Protein AF-A0A7J6MET7-F1 (afdb_monomer_lite)

pLDDT: mean 71.8, std 19.86, range [34.03, 98.19]

Sequence (273 aa):
MYLDVFTGYSVIFTFEVPGQPPFTDGPYKLRAADRLFFKLTIMPSPRKNPAKSTDADEEEEDTSPQVDYGEEWEEIERQEEESRKAAGRPKKKSSSNRKPRLNLWDDCENMPGAKPNATPVQREYFESRCLKVWKETAKESAVHEQERSRELEREEAECLEDEITDLFEMFPLLDSALIQDIYLCSDRDWDNTVDTLLKLSGESDGLDARVSKPAPKMDDENEFPLLVGKDDWQVVPRYILDEGRQDASPSPPSSYLSKVKAGTSSKEGTTAL

Organism: Perkinsus olseni (NCBI:txid32597)

Radius of gyration: 38.22 Å; chains: 1; bounding box: 74×76×108 Å

Foldseek 3Di:
DDPPPPDQFDQDQDDDDPDDDDDDDDDDDDDPDDDDDRDRDGDHRPDPDPPDDDDDDDDDPPPPPPPPPPPPVVVVVVVVVVCVVVVPPPPPPPPPPPDPDPPVVVPLVSQLLSDPPRDPVSVVVSVVVVVVVVVVVVVVVVVVVVVVVVVVVVVVVVVLVVLLVVVCVVPVVDDSVVLSVLCVVVVNDSVSSVVVSVVVVVVCVVPPPPDPPPDPPPVDPVPPDFPCDPVRDTDDDPVVVVVPPDDDDDDDDPDPDDDPDDDDDDDDDDDDD

Structure (mmCIF, N/CA/C/O backbone):
data_AF-A0A7J6MET7-F1
#
_entry.id   AF-A0A7J6MET7-F1
#
loop_
_atom_site.group_PDB
_atom_site.id
_atom_site.type_symbol
_atom_site.label_atom_id
_atom_site.label_alt_id
_atom_site.label_comp_id
_atom_site.label_asym_id
_atom_site.label_entity_id
_atom_site.label_seq_id
_atom_site.pdbx_PDB_ins_code
_atom_site.Cartn_x
_atom_site.Cartn_y
_atom_site.Cartn_z
_atom_site.occupancy
_atom_site.B_iso_or_equiv
_atom_site.auth_seq_id
_atom_site.auth_comp_id
_atom_site.auth_asym_id
_atom_site.auth_atom_id
_atom_site.pdbx_PDB_model_num
ATOM 1 N N . MET A 1 1 ? -11.118 -18.733 -17.037 1.00 35.78 1 MET A N 1
ATOM 2 C CA . MET A 1 1 ? -10.904 -17.518 -17.853 1.00 35.78 1 MET A CA 1
ATOM 3 C C . MET A 1 1 ? -11.770 -16.420 -17.260 1.00 35.78 1 MET A C 1
ATOM 5 O O . MET A 1 1 ? -12.965 -16.430 -17.505 1.00 35.78 1 MET A O 1
ATOM 9 N N . TYR A 1 2 ? -11.209 -15.541 -16.429 1.00 34.03 2 TYR A N 1
ATOM 10 C CA . TYR A 1 2 ? -11.926 -14.351 -15.966 1.00 34.03 2 TYR A CA 1
ATOM 11 C C . TYR A 1 2 ? -11.598 -13.207 -16.923 1.00 34.03 2 TYR A C 1
ATOM 13 O O . TYR A 1 2 ? -10.450 -12.780 -17.030 1.00 34.03 2 TYR A O 1
ATOM 21 N N . LEU A 1 3 ? -12.602 -12.787 -17.691 1.00 36.47 3 LEU A N 1
ATOM 22 C CA . LEU A 1 3 ? -12.570 -11.547 -18.451 1.00 36.47 3 LEU A CA 1
ATOM 23 C C . LEU A 1 3 ? -12.877 -10.414 -17.472 1.00 36.47 3 LEU A C 1
ATOM 25 O O . LEU A 1 3 ? -14.044 -10.140 -17.208 1.00 36.47 3 LEU A O 1
ATOM 29 N N . ASP A 1 4 ? -11.846 -9.748 -16.957 1.00 35.50 4 ASP A N 1
ATOM 30 C CA . ASP A 1 4 ? -12.036 -8.426 -16.362 1.00 35.50 4 ASP A CA 1
ATOM 31 C C . ASP A 1 4 ? -12.278 -7.418 -17.488 1.00 35.50 4 ASP A C 1
ATOM 33 O O . ASP A 1 4 ? -11.372 -6.883 -18.133 1.00 35.50 4 ASP A O 1
ATOM 37 N N . VAL A 1 5 ? -13.562 -7.203 -17.767 1.00 43.44 5 VAL A N 1
ATOM 38 C CA . VAL A 1 5 ? -14.067 -6.156 -18.649 1.00 43.44 5 VAL A CA 1
ATOM 39 C C . VAL A 1 5 ? -14.111 -4.850 -17.857 1.00 43.44 5 VAL A C 1
ATOM 41 O O . VAL A 1 5 ? -15.156 -4.442 -17.365 1.00 43.44 5 VAL A O 1
ATOM 44 N N . PHE A 1 6 ? -12.979 -4.155 -17.769 1.00 44.44 6 PHE A N 1
ATOM 45 C CA . PHE A 1 6 ? -12.941 -2.753 -17.337 1.00 44.44 6 PHE A CA 1
ATOM 46 C C . PHE A 1 6 ? -12.155 -1.895 -18.331 1.00 44.44 6 PHE A C 1
ATOM 48 O O . PHE A 1 6 ? -11.096 -1.360 -18.035 1.00 44.44 6 PHE A O 1
ATOM 55 N N . THR A 1 7 ? -12.686 -1.717 -19.542 1.00 51.34 7 THR A N 1
ATOM 56 C CA . THR A 1 7 ? -12.262 -0.611 -20.422 1.00 51.34 7 THR A CA 1
ATOM 57 C C . THR A 1 7 ? -13.464 -0.005 -21.144 1.00 51.34 7 THR A C 1
ATOM 59 O O . THR A 1 7 ? -13.799 -0.349 -22.273 1.00 51.34 7 THR A O 1
ATOM 62 N N . GLY A 1 8 ? -14.141 0.920 -20.459 1.00 43.78 8 GLY A N 1
ATOM 63 C CA . GLY A 1 8 ? -15.242 1.715 -21.015 1.00 43.78 8 GLY A CA 1
ATOM 64 C C . GLY A 1 8 ? -15.065 3.231 -20.892 1.00 43.78 8 GLY A C 1
ATOM 65 O O . GLY A 1 8 ? -15.934 3.971 -21.352 1.00 43.78 8 GLY A O 1
ATOM 66 N N . TYR A 1 9 ? -13.968 3.711 -20.298 1.00 45.47 9 TYR A N 1
ATOM 67 C CA . TYR A 1 9 ? -13.751 5.135 -20.040 1.00 45.47 9 TYR A CA 1
ATOM 68 C C . TYR A 1 9 ? -12.615 5.684 -20.903 1.00 45.47 9 TYR A C 1
ATOM 70 O O . TYR A 1 9 ? -11.488 5.200 -20.871 1.00 45.47 9 TYR A O 1
ATOM 78 N N . SER A 1 10 ? -12.929 6.715 -21.685 1.00 43.47 10 SER A N 1
ATOM 79 C CA . SER A 1 10 ? -11.938 7.582 -22.315 1.00 43.47 10 SER A CA 1
ATOM 80 C C . SER A 1 10 ? -11.654 8.720 -21.341 1.00 43.47 10 SER A C 1
ATOM 82 O O . SER A 1 10 ? -12.540 9.524 -21.056 1.00 43.47 10 SER A O 1
ATOM 84 N N . VAL A 1 11 ? -10.439 8.771 -20.797 1.00 41.31 11 VAL A N 1
ATOM 85 C CA . VAL A 1 11 ? -9.981 9.913 -19.998 1.00 41.31 11 VAL A CA 1
ATOM 86 C C . VAL A 1 11 ? -9.427 10.948 -20.973 1.00 41.31 11 VAL A C 1
ATOM 88 O O . VAL A 1 11 ? -8.370 10.745 -21.567 1.00 41.31 11 VAL A O 1
ATOM 91 N N . ILE A 1 12 ? -10.164 12.038 -21.183 1.00 46.62 12 ILE A N 1
ATOM 92 C CA . ILE A 1 12 ? -9.709 13.171 -21.995 1.00 46.62 12 ILE A CA 1
ATOM 93 C C . ILE A 1 12 ? -9.259 14.273 -21.038 1.00 46.62 12 ILE A C 1
ATOM 95 O O . ILE A 1 12 ? -10.054 14.789 -20.256 1.00 46.62 12 ILE A O 1
ATOM 99 N N . PHE A 1 13 ? -7.983 14.645 -21.108 1.00 43.88 13 PHE A N 1
ATOM 100 C CA . PHE A 1 13 ? -7.443 15.778 -20.361 1.00 43.88 13 PHE A CA 1
ATOM 101 C C . PHE A 1 13 ? -7.702 17.069 -21.141 1.00 43.88 13 PHE A C 1
ATOM 103 O O . PHE A 1 13 ? -6.998 17.380 -22.101 1.00 43.88 13 PHE A O 1
ATOM 110 N N . THR A 1 14 ? -8.723 17.826 -20.746 1.00 44.47 14 THR A N 1
ATOM 111 C CA . THR A 1 14 ? -8.959 19.180 -21.263 1.00 44.47 14 THR A CA 1
ATOM 112 C C . THR A 1 14 ? -8.291 20.202 -20.352 1.00 44.47 14 THR A C 1
ATOM 114 O O . THR A 1 14 ? -8.653 20.332 -19.184 1.00 44.47 14 THR A O 1
ATOM 117 N N . PHE A 1 15 ? -7.316 20.936 -20.888 1.00 46.19 15 PHE A N 1
ATOM 118 C CA . PHE A 1 15 ? -6.694 22.067 -20.204 1.00 46.19 15 PHE A CA 1
ATOM 119 C C . PHE A 1 15 ? -7.565 23.305 -20.394 1.00 46.19 15 PHE A C 1
ATOM 121 O O . PHE A 1 15 ? -7.514 23.964 -21.431 1.00 46.19 15 PHE A O 1
ATOM 128 N N . GLU A 1 16 ? -8.384 23.610 -19.396 1.00 47.59 16 GLU A N 1
ATOM 129 C CA . GLU A 1 16 ? -9.141 24.854 -19.351 1.00 47.59 16 GLU A CA 1
ATOM 130 C C . GLU A 1 16 ? -8.326 25.881 -18.557 1.00 47.59 16 GLU A C 1
ATOM 132 O O . GLU A 1 16 ? -8.154 25.746 -17.348 1.00 47.59 16 GLU A O 1
ATOM 137 N N . VAL A 1 17 ? -7.755 26.872 -19.249 1.00 55.84 17 VAL A N 1
ATOM 138 C CA . VAL A 1 17 ? -7.049 28.000 -18.624 1.00 55.84 17 VAL A CA 1
ATOM 139 C C . VAL A 1 17 ? -8.084 29.098 -18.365 1.00 55.84 17 VAL A C 1
ATOM 141 O O . VAL A 1 17 ? -8.520 29.752 -19.318 1.00 55.84 17 VAL A O 1
ATOM 144 N N . PRO A 1 18 ? -8.532 29.315 -17.115 1.00 45.44 18 PRO A N 1
ATOM 145 C CA . PRO A 1 18 ? -9.558 30.306 -16.842 1.00 45.44 18 PRO A CA 1
ATOM 146 C C . PRO A 1 18 ? -8.981 31.717 -17.014 1.00 45.44 18 PRO A C 1
ATOM 148 O O . PRO A 1 18 ? -8.112 32.145 -16.259 1.00 45.44 18 PRO A O 1
ATOM 151 N N . GLY A 1 19 ? -9.502 32.456 -17.998 1.00 56.34 19 GLY A N 1
ATOM 152 C CA . GLY A 1 19 ? -9.338 33.910 -18.081 1.00 56.34 19 GLY A CA 1
ATOM 153 C C . GLY A 1 19 ? -8.164 34.427 -18.914 1.00 56.34 19 GLY A C 1
ATOM 154 O O . GLY A 1 19 ? -7.540 35.408 -18.517 1.00 56.34 19 GLY A O 1
ATOM 155 N N . GLN A 1 20 ? -7.870 33.835 -20.075 1.00 50.59 20 GLN A N 1
ATOM 156 C CA . GLN A 1 20 ? -6.882 34.406 -20.997 1.00 50.59 20 GLN A CA 1
ATOM 157 C C . GLN A 1 20 ? -7.540 35.451 -21.935 1.00 50.59 20 GLN A C 1
ATOM 159 O O . GLN A 1 20 ? -8.341 35.070 -22.792 1.00 50.59 20 GLN A O 1
ATOM 164 N N . PRO A 1 21 ? -7.258 36.767 -21.802 1.00 59.72 21 PRO A N 1
ATOM 165 C CA . PRO A 1 21 ? -7.654 37.755 -22.807 1.00 59.72 21 PRO A CA 1
ATOM 166 C C . PRO A 1 21 ? -6.893 37.523 -24.128 1.00 59.72 21 PRO A C 1
ATOM 168 O O . PRO A 1 21 ? -5.821 36.909 -24.117 1.00 59.72 21 PRO A O 1
ATOM 171 N N . PRO A 1 22 ? -7.426 37.998 -25.272 1.00 58.84 22 PRO A N 1
ATOM 172 C CA . PRO A 1 22 ? -6.853 37.734 -26.588 1.00 58.84 22 PRO A CA 1
ATOM 173 C C . PRO A 1 22 ? -5.395 38.198 -26.681 1.00 58.84 22 PRO A C 1
ATOM 175 O O . PRO A 1 22 ? -5.051 39.317 -26.304 1.00 58.84 22 PRO A O 1
ATOM 178 N N . PHE A 1 23 ? -4.567 37.288 -27.195 1.00 51.62 23 PHE A N 1
ATOM 17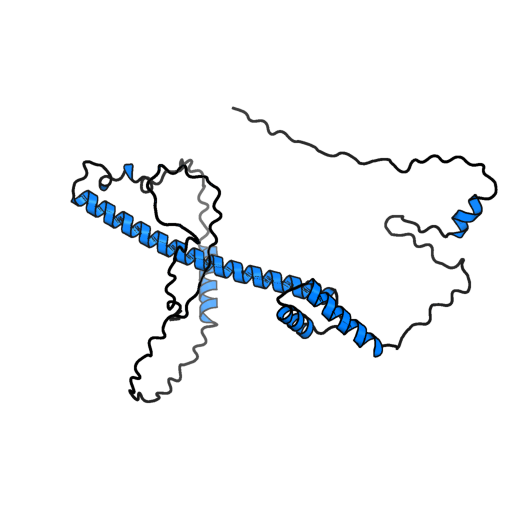9 C CA . PHE A 1 23 ? -3.133 37.402 -27.442 1.00 51.62 23 PHE A CA 1
ATOM 180 C C . PHE A 1 23 ? -2.734 38.774 -28.010 1.00 51.62 23 PHE A C 1
ATOM 182 O O . PHE A 1 23 ? -3.053 39.104 -29.151 1.00 51.62 23 PHE A O 1
ATOM 189 N N . THR A 1 24 ? -1.974 39.549 -27.236 1.00 54.19 24 THR A N 1
ATOM 190 C CA . THR A 1 24 ? -1.134 40.627 -27.769 1.00 54.19 24 THR A CA 1
ATOM 191 C C . THR A 1 24 ? 0.323 40.197 -27.670 1.00 54.19 24 THR A C 1
ATOM 193 O O . THR A 1 24 ? 0.803 39.913 -26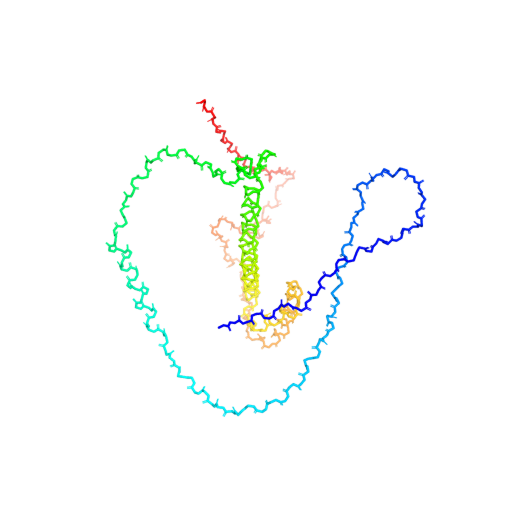.568 1.00 54.19 24 THR A O 1
ATOM 196 N N . ASP A 1 25 ? 0.994 40.147 -28.821 1.00 53.00 25 ASP A N 1
ATOM 197 C CA . ASP A 1 25 ? 2.402 39.788 -28.988 1.00 53.00 25 ASP A CA 1
ATOM 198 C C . ASP A 1 25 ? 3.311 40.623 -28.078 1.00 53.00 25 ASP A C 1
ATOM 200 O O . ASP A 1 25 ? 3.475 41.832 -28.247 1.00 53.00 25 ASP A O 1
ATOM 204 N N . GLY A 1 26 ? 3.935 39.957 -27.111 1.00 56.66 26 GLY A N 1
ATOM 205 C CA . GLY A 1 26 ? 4.969 40.534 -26.264 1.00 56.66 26 GLY A CA 1
ATOM 206 C C . GLY A 1 26 ? 5.817 39.434 -25.622 1.00 56.66 26 GLY A C 1
ATOM 207 O O . GLY A 1 26 ? 5.311 38.343 -25.372 1.00 56.66 26 GLY A O 1
ATOM 208 N N . PRO A 1 27 ? 7.115 39.672 -25.359 1.00 57.19 27 PRO A N 1
ATOM 209 C CA . PRO A 1 27 ? 8.022 38.638 -24.869 1.00 57.19 27 PRO A CA 1
ATOM 210 C C . PRO A 1 27 ? 7.708 38.280 -23.407 1.00 57.19 27 PRO A C 1
ATOM 212 O O . PRO A 1 27 ? 8.040 39.024 -22.480 1.00 57.19 27 PRO A O 1
ATOM 215 N N . TYR A 1 28 ? 7.058 37.135 -23.190 1.00 51.72 28 TYR A N 1
ATOM 216 C CA . TYR A 1 28 ? 6.650 36.678 -21.862 1.00 51.72 28 TYR A CA 1
ATOM 217 C C . TYR A 1 28 ? 7.848 36.177 -21.042 1.00 51.72 28 TYR A C 1
ATOM 219 O O . TYR A 1 28 ? 8.529 35.217 -21.402 1.00 51.72 28 TYR A O 1
ATOM 227 N N . LYS A 1 29 ? 8.074 36.806 -19.884 1.00 51.19 29 LYS A N 1
ATOM 228 C CA . LYS A 1 29 ? 8.861 36.236 -18.784 1.00 51.19 29 LYS A CA 1
ATOM 229 C C . LYS A 1 29 ? 7.957 35.283 -18.000 1.00 51.19 29 LYS A C 1
ATOM 231 O O . LYS A 1 29 ? 7.063 35.741 -17.293 1.00 51.19 29 LYS A O 1
ATOM 236 N N . LEU A 1 30 ? 8.205 33.980 -18.114 1.00 44.94 30 LEU A N 1
ATOM 237 C CA . LEU A 1 30 ? 7.572 32.939 -17.297 1.00 44.94 30 LEU A CA 1
ATOM 238 C C . LEU A 1 30 ? 7.856 33.201 -15.807 1.00 44.94 30 LEU A C 1
ATOM 240 O O . LEU A 1 30 ? 9.007 33.147 -15.373 1.00 44.94 30 LEU A O 1
ATOM 244 N N . ARG A 1 31 ? 6.816 33.499 -15.019 1.00 50.81 31 ARG A N 1
ATOM 245 C CA . ARG A 1 31 ? 6.880 33.450 -13.551 1.00 50.81 31 ARG A CA 1
ATOM 246 C C . ARG A 1 31 ? 6.342 32.096 -13.090 1.00 50.81 31 ARG A C 1
ATOM 248 O O . ARG A 1 31 ? 5.257 31.692 -13.478 1.00 50.81 31 ARG A O 1
ATOM 255 N N . ALA A 1 32 ? 7.128 31.408 -12.270 1.00 47.62 32 ALA A N 1
ATOM 256 C CA . ALA A 1 32 ? 6.956 30.008 -11.884 1.00 47.62 32 ALA A CA 1
ATOM 257 C C . ALA A 1 32 ? 5.941 29.775 -10.742 1.00 47.62 32 ALA A C 1
ATOM 259 O O . ALA A 1 32 ? 6.231 29.021 -9.819 1.00 47.62 32 ALA A O 1
ATOM 260 N N . ALA A 1 33 ? 4.778 30.431 -10.750 1.00 50.25 33 ALA A N 1
ATOM 261 C CA . ALA A 1 33 ? 3.844 30.329 -9.623 1.00 50.25 33 ALA A CA 1
ATOM 262 C C . ALA A 1 33 ? 2.363 30.286 -10.022 1.00 50.25 33 ALA A C 1
ATOM 264 O O . ALA A 1 33 ? 1.534 30.852 -9.318 1.00 50.25 33 ALA A O 1
ATOM 265 N N . ASP A 1 34 ? 2.024 29.573 -11.095 1.00 47.06 34 ASP A N 1
ATOM 266 C CA . ASP A 1 34 ? 0.629 29.227 -11.373 1.00 47.06 34 ASP A CA 1
ATOM 267 C C . ASP A 1 34 ? 0.376 27.785 -10.925 1.00 47.06 34 ASP A C 1
ATOM 269 O O . ASP A 1 34 ? 0.841 26.815 -11.526 1.00 47.06 34 ASP A O 1
ATOM 273 N N . ARG A 1 35 ? -0.329 27.651 -9.796 1.00 53.28 35 ARG A N 1
ATOM 274 C CA . ARG A 1 35 ? -0.847 26.372 -9.305 1.00 53.28 35 ARG A CA 1
ATOM 275 C C . ARG A 1 35 ? -1.913 25.885 -10.284 1.00 53.28 35 ARG A C 1
ATOM 277 O O . ARG A 1 35 ? -3.024 26.408 -10.308 1.00 53.28 35 ARG A O 1
ATOM 284 N N . LEU A 1 36 ? -1.555 24.888 -11.088 1.00 51.00 36 LEU A N 1
ATOM 285 C CA . LEU A 1 36 ? -2.477 24.182 -11.971 1.00 51.00 36 LEU A CA 1
ATOM 286 C C . LEU A 1 36 ? -3.525 23.449 -11.123 1.00 51.00 36 LEU A C 1
ATOM 288 O O . LEU A 1 36 ? -3.208 22.489 -10.422 1.00 51.00 36 LEU A O 1
ATOM 292 N N . PHE A 1 37 ? -4.773 23.913 -11.172 1.00 47.16 37 PHE A N 1
ATOM 293 C CA . PHE A 1 37 ? -5.914 23.172 -10.645 1.00 47.16 37 PHE A CA 1
ATOM 294 C C . PHE A 1 37 ? -6.321 22.109 -11.668 1.00 47.16 37 PHE A C 1
ATOM 296 O O . PHE A 1 37 ? -6.804 22.433 -12.751 1.00 47.16 37 PHE A O 1
ATOM 303 N N . PHE A 1 38 ? -6.136 20.836 -11.324 1.00 41.56 38 PHE A N 1
ATOM 304 C CA . PHE A 1 38 ? -6.632 19.720 -12.126 1.00 41.56 38 PHE A CA 1
ATOM 305 C C . PHE A 1 38 ? -8.081 19.438 -11.740 1.00 41.56 38 PHE A C 1
ATOM 307 O O . PHE A 1 38 ? -8.358 18.920 -10.660 1.00 41.56 38 PHE A O 1
ATOM 314 N N . LYS A 1 39 ? -9.022 19.786 -12.619 1.00 46.28 39 LYS A N 1
ATOM 315 C CA . LYS A 1 39 ? -10.427 19.409 -12.456 1.00 46.28 39 LYS A CA 1
ATOM 316 C C . LYS A 1 39 ? -10.684 18.118 -13.228 1.00 46.28 39 LYS A C 1
ATOM 318 O O . LYS A 1 39 ? -10.887 18.142 -14.441 1.00 46.28 39 LYS A O 1
ATOM 323 N N . LEU A 1 40 ? -10.649 16.986 -12.526 1.00 41.97 40 LEU A N 1
ATOM 324 C CA . LEU A 1 40 ? -10.996 15.688 -13.099 1.00 41.97 40 LEU A CA 1
ATOM 325 C C . LEU A 1 40 ? -12.512 15.645 -13.333 1.00 41.97 40 LEU A C 1
ATOM 327 O O . LEU A 1 40 ? -13.291 15.560 -12.388 1.00 41.97 40 LEU A O 1
ATOM 331 N N . THR A 1 41 ? -12.934 15.743 -14.592 1.00 44.09 41 THR A N 1
ATOM 332 C CA . THR A 1 41 ? -14.350 15.629 -14.963 1.00 44.09 41 THR A CA 1
ATOM 333 C C . THR A 1 41 ? -14.570 14.262 -15.593 1.00 44.09 41 THR A C 1
ATOM 335 O O . THR A 1 41 ? -14.197 14.031 -16.741 1.00 44.09 41 THR A O 1
ATOM 338 N N . ILE A 1 42 ? -15.149 13.335 -14.832 1.00 46.94 42 ILE A N 1
ATOM 339 C CA . ILE A 1 42 ? -15.497 12.000 -15.322 1.00 46.94 42 ILE A CA 1
ATOM 340 C C . ILE A 1 42 ? -16.827 12.126 -16.066 1.00 46.94 42 ILE A C 1
ATOM 342 O O . ILE A 1 42 ? -17.883 12.239 -15.445 1.00 46.94 42 ILE A O 1
ATOM 346 N N . MET A 1 43 ? -16.792 12.158 -17.400 1.00 49.34 43 MET A N 1
ATOM 347 C CA . MET A 1 43 ? -18.023 12.097 -18.186 1.00 49.34 43 MET A CA 1
ATOM 348 C C . MET A 1 43 ? -18.470 10.638 -18.357 1.00 49.34 43 MET A C 1
ATOM 350 O O . MET A 1 43 ? -17.642 9.778 -18.673 1.00 49.34 43 MET A O 1
ATOM 354 N N . PRO A 1 44 ? -19.769 10.336 -18.192 1.00 46.94 44 PRO A N 1
ATOM 355 C CA . PRO A 1 44 ? -20.299 9.012 -18.477 1.00 46.94 44 PRO A CA 1
ATOM 356 C C . PRO A 1 44 ? -20.156 8.719 -19.973 1.00 46.94 44 PRO A C 1
ATOM 358 O O . PRO A 1 44 ? -20.685 9.434 -20.825 1.00 46.94 44 PRO A O 1
ATOM 361 N N . SER A 1 45 ? -19.411 7.659 -20.283 1.00 52.62 45 SER A N 1
ATOM 362 C CA . SER A 1 45 ? -19.199 7.177 -21.646 1.00 52.62 45 SER A CA 1
ATOM 363 C C . SER A 1 45 ? -20.550 6.863 -22.309 1.00 52.62 45 SER A C 1
ATOM 365 O O . SER A 1 45 ? -21.389 6.205 -21.680 1.00 52.62 45 SER A O 1
ATOM 367 N N . PRO A 1 46 ? -20.810 7.321 -23.550 1.00 52.12 46 PRO A N 1
ATOM 368 C CA . PRO A 1 46 ? -22.053 7.026 -24.247 1.00 52.12 46 PRO A CA 1
ATOM 369 C C . PRO A 1 46 ? -22.172 5.511 -24.421 1.00 52.12 46 PRO A C 1
ATOM 371 O O . PRO A 1 46 ? -21.422 4.892 -25.178 1.00 52.12 46 PRO A O 1
ATOM 374 N N . ARG A 1 47 ? -23.115 4.915 -23.683 1.00 44.50 47 ARG A N 1
ATOM 375 C CA . ARG A 1 47 ? -23.451 3.492 -23.753 1.00 44.50 47 ARG A CA 1
ATOM 376 C C . ARG A 1 47 ? -23.736 3.139 -25.210 1.00 44.50 47 ARG A C 1
ATOM 378 O O . ARG A 1 47 ? -24.765 3.522 -25.763 1.00 44.50 47 ARG A O 1
ATOM 385 N N . LYS A 1 48 ? -22.818 2.408 -25.844 1.00 53.75 48 LYS A N 1
ATOM 386 C CA . LYS A 1 48 ? -23.119 1.695 -27.082 1.00 53.75 48 LYS A CA 1
ATOM 387 C C . LYS A 1 48 ? -24.162 0.651 -26.716 1.00 53.75 48 LYS A C 1
ATOM 389 O O . LYS A 1 48 ? -23.839 -0.322 -26.047 1.00 53.75 48 LYS A O 1
ATOM 394 N N . ASN A 1 49 ? -25.410 0.901 -27.100 1.00 46.84 49 ASN A N 1
ATOM 395 C CA . ASN A 1 49 ? -26.475 -0.087 -27.016 1.00 46.84 49 ASN A CA 1
ATOM 396 C C . ASN A 1 49 ? -26.016 -1.324 -27.800 1.00 46.84 49 ASN A C 1
ATOM 398 O O . ASN A 1 49 ? -25.831 -1.203 -29.017 1.00 46.84 49 ASN A O 1
ATOM 402 N N . PRO A 1 50 ? -25.793 -2.484 -27.157 1.00 52.56 50 PRO A N 1
ATOM 403 C CA . PRO A 1 50 ? -25.574 -3.704 -27.906 1.00 52.56 50 PRO A CA 1
ATOM 404 C C . PRO A 1 50 ? -26.869 -3.987 -28.663 1.00 52.56 50 PRO A C 1
ATOM 406 O O . PRO A 1 50 ? -27.949 -4.099 -28.077 1.00 52.56 50 PRO A O 1
ATOM 409 N N . ALA A 1 51 ? -26.769 -4.001 -29.990 1.00 48.06 51 ALA A N 1
ATOM 410 C CA . ALA A 1 51 ? -27.851 -4.443 -30.841 1.00 48.06 51 ALA A CA 1
ATOM 411 C C . ALA A 1 51 ? -28.252 -5.852 -30.393 1.00 48.06 51 ALA A C 1
ATOM 413 O O . ALA A 1 51 ? -27.428 -6.758 -30.308 1.00 48.06 51 ALA A O 1
ATOM 414 N N . LYS A 1 52 ? -29.531 -5.972 -30.060 1.00 48.94 52 LYS A N 1
ATOM 415 C CA . LYS A 1 52 ? -30.234 -7.182 -29.666 1.00 48.94 52 LYS A CA 1
ATOM 416 C C . LYS A 1 52 ? -30.162 -8.196 -30.816 1.00 48.94 52 LYS A C 1
ATOM 418 O O . LYS A 1 52 ? -30.989 -8.139 -31.720 1.00 48.94 52 LYS A O 1
ATOM 423 N N . SER A 1 53 ? -29.168 -9.081 -30.806 1.00 46.06 53 SER A N 1
ATOM 424 C CA . SER A 1 53 ? -29.198 -10.321 -31.583 1.00 46.06 53 SER A CA 1
ATOM 425 C C . SER A 1 53 ? -30.035 -11.327 -30.802 1.00 46.06 53 SER A C 1
ATOM 427 O O . SER A 1 53 ? -29.627 -11.824 -29.756 1.00 46.06 53 SER A O 1
ATOM 429 N N . THR A 1 54 ? -31.264 -11.529 -31.262 1.00 52.47 54 THR A N 1
ATOM 430 C CA . THR A 1 54 ? -32.117 -12.638 -30.851 1.00 52.47 54 THR A CA 1
ATOM 431 C C . THR A 1 54 ? -31.691 -13.863 -31.643 1.00 52.47 54 THR A C 1
ATOM 433 O O . THR A 1 54 ? -32.175 -14.039 -32.757 1.00 52.47 54 THR A O 1
ATOM 436 N N . ASP A 1 55 ? -30.816 -14.680 -31.078 1.00 43.78 55 ASP A N 1
ATOM 437 C CA . ASP A 1 55 ? -30.699 -16.075 -31.481 1.00 43.78 55 ASP A CA 1
ATOM 438 C C . ASP A 1 55 ? -30.994 -16.914 -30.240 1.00 43.78 55 ASP A C 1
ATOM 440 O O . ASP A 1 55 ? -30.426 -16.719 -29.165 1.00 43.78 55 ASP A O 1
ATOM 444 N N . ALA A 1 56 ? -32.043 -17.716 -30.386 1.00 55.38 56 ALA A N 1
ATOM 445 C CA . ALA A 1 56 ? -32.486 -18.701 -29.430 1.00 55.38 56 ALA A CA 1
ATOM 446 C C . ALA A 1 56 ? -31.510 -19.872 -29.515 1.00 55.38 56 ALA A C 1
ATOM 448 O O . ALA A 1 56 ? -31.581 -20.639 -30.470 1.00 55.38 56 ALA A O 1
ATOM 449 N N . ASP A 1 57 ? -30.611 -19.970 -28.542 1.00 49.50 57 ASP A N 1
ATOM 450 C CA . ASP A 1 57 ? -29.842 -21.183 -28.306 1.00 49.50 57 ASP A CA 1
ATOM 451 C C . ASP A 1 57 ? -30.411 -21.886 -27.078 1.00 49.50 57 ASP A C 1
ATOM 453 O O . ASP A 1 57 ? -30.705 -21.281 -26.043 1.00 49.50 57 ASP A O 1
ATOM 457 N N . GLU A 1 58 ? -30.669 -23.163 -27.303 1.00 55.06 58 GLU A N 1
ATOM 458 C CA . GLU A 1 58 ? -31.342 -24.114 -26.444 1.00 55.06 58 GLU A CA 1
ATOM 459 C C . GLU A 1 58 ? -30.554 -24.316 -25.142 1.00 55.06 58 GLU A C 1
ATOM 461 O O . GLU A 1 58 ? -29.325 -24.385 -25.134 1.00 55.06 58 GLU A O 1
ATOM 466 N N . GLU A 1 59 ? -31.281 -24.384 -24.027 1.00 53.88 59 GLU A N 1
ATOM 467 C CA . GLU A 1 59 ? -30.738 -24.706 -22.711 1.00 53.88 59 GLU A CA 1
ATOM 468 C C . GLU A 1 59 ? -30.252 -26.165 -22.700 1.00 53.88 59 GLU A C 1
ATOM 470 O O . GLU A 1 59 ? -31.030 -27.086 -22.453 1.00 53.88 59 GLU A O 1
ATOM 475 N N . GLU A 1 60 ? -28.964 -26.391 -22.970 1.00 57.72 60 GLU A N 1
ATOM 476 C CA . GLU A 1 60 ? -28.281 -27.597 -22.499 1.00 57.72 60 GLU A CA 1
ATOM 477 C C . GLU A 1 60 ? -27.777 -27.341 -21.074 1.00 57.72 60 GLU A C 1
ATOM 479 O O . GLU A 1 60 ? -26.866 -26.548 -20.827 1.00 57.72 60 GLU A O 1
ATOM 484 N N . GLU A 1 61 ? -28.428 -27.999 -20.113 1.00 52.44 61 GLU A N 1
ATOM 485 C CA . GLU A 1 61 ? -27.992 -28.098 -18.723 1.00 52.44 61 GLU A CA 1
ATOM 486 C C . GLU A 1 61 ? -26.650 -28.848 -18.654 1.00 52.44 61 GLU A C 1
ATOM 488 O O . GLU A 1 61 ? -26.594 -30.057 -18.414 1.00 52.44 61 GLU A O 1
ATOM 493 N N . ASP A 1 62 ? -25.548 -28.122 -18.845 1.00 44.81 62 ASP A N 1
ATOM 494 C CA . ASP A 1 62 ? -24.199 -28.607 -18.562 1.00 44.81 62 ASP A CA 1
ATOM 495 C C . ASP A 1 62 ? -24.033 -28.808 -17.049 1.00 44.81 62 ASP A C 1
ATOM 497 O O . ASP A 1 62 ? -23.547 -27.956 -16.296 1.00 44.81 62 ASP A O 1
ATOM 501 N N . THR A 1 63 ? -24.441 -29.996 -16.603 1.00 56.16 63 THR A N 1
ATOM 502 C CA . THR A 1 63 ? -24.079 -30.592 -15.318 1.00 56.16 63 THR A CA 1
ATOM 503 C C . THR A 1 63 ? -22.570 -30.821 -15.321 1.00 56.16 63 THR A C 1
ATOM 505 O O . THR A 1 63 ? -22.073 -31.911 -15.603 1.00 56.16 63 THR A O 1
ATOM 508 N N . SER A 1 64 ? -21.827 -29.753 -15.045 1.00 55.66 64 SER A N 1
ATOM 509 C CA . SER A 1 64 ? -20.385 -29.809 -14.861 1.00 55.66 64 SER A CA 1
ATOM 510 C C . SER A 1 64 ? -20.090 -30.717 -13.662 1.00 55.66 64 SER A C 1
ATOM 512 O O . SER A 1 64 ? -20.573 -30.437 -12.561 1.00 55.66 64 SER A O 1
ATOM 514 N N . PRO A 1 65 ? -19.328 -31.812 -13.837 1.00 58.41 65 PRO A N 1
ATOM 515 C CA . PRO A 1 65 ? -18.923 -32.644 -12.720 1.00 58.41 65 PRO A CA 1
ATOM 516 C C . PRO A 1 65 ? -18.126 -31.778 -11.747 1.00 58.41 65 PRO A C 1
ATOM 518 O O . PRO A 1 65 ? -17.124 -31.170 -12.121 1.00 58.41 65 PRO A O 1
ATOM 521 N N . GLN A 1 66 ? -18.582 -31.711 -10.500 1.00 45.06 66 GLN A N 1
ATOM 522 C CA . GLN A 1 66 ? -17.838 -31.125 -9.396 1.00 45.06 66 GLN A CA 1
ATOM 523 C C . GLN A 1 66 ? -16.627 -32.026 -9.134 1.00 45.06 66 GLN A C 1
ATOM 525 O O . GLN A 1 66 ? -16.696 -32.988 -8.373 1.00 45.06 66 GLN A O 1
ATOM 530 N N . VAL A 1 67 ? -15.544 -31.777 -9.867 1.00 52.03 67 VAL A N 1
ATOM 531 C CA . VAL A 1 67 ? -14.270 -32.457 -9.665 1.00 52.03 67 VAL A CA 1
ATOM 532 C C . VAL A 1 67 ? -13.670 -31.869 -8.393 1.00 52.03 67 VAL A C 1
ATOM 534 O O . VAL A 1 67 ? -13.335 -30.686 -8.336 1.00 52.03 67 VAL A O 1
ATOM 537 N N . ASP A 1 68 ? -13.621 -32.687 -7.349 1.00 58.25 68 ASP A N 1
ATOM 538 C CA . ASP A 1 68 ? -12.983 -32.369 -6.079 1.00 58.25 68 ASP A CA 1
ATOM 539 C C . ASP A 1 68 ? -11.463 -32.317 -6.285 1.00 58.25 68 ASP A C 1
ATOM 541 O O . ASP A 1 68 ? -10.760 -33.321 -6.211 1.00 58.25 68 ASP A O 1
ATOM 545 N N . TYR A 1 69 ? -10.968 -31.135 -6.648 1.00 52.94 69 TYR A N 1
ATOM 546 C CA . TYR A 1 69 ? -9.546 -30.876 -6.868 1.00 52.94 69 TYR A CA 1
ATOM 547 C C . TYR A 1 69 ? -8.753 -30.735 -5.555 1.00 52.94 69 TYR A C 1
ATOM 549 O O . TYR A 1 69 ? -7.570 -30.418 -5.616 1.00 52.94 69 TYR A O 1
ATOM 557 N N . GLY A 1 70 ? -9.353 -30.932 -4.375 1.00 52.38 70 GLY A N 1
ATOM 558 C CA . GLY A 1 70 ? -8.681 -30.674 -3.097 1.00 52.38 70 GLY A CA 1
ATOM 559 C C . GLY A 1 70 ? -7.487 -31.593 -2.816 1.00 52.38 70 GLY A C 1
ATOM 560 O O . GLY A 1 70 ? -6.450 -31.126 -2.354 1.00 52.38 70 GLY A O 1
ATOM 561 N N . GLU A 1 71 ? -7.592 -32.886 -3.134 1.00 58.59 71 GLU A N 1
ATOM 562 C CA . GLU A 1 71 ? -6.610 -33.880 -2.666 1.00 58.59 71 GLU A CA 1
ATOM 563 C C . GLU A 1 71 ? -5.373 -34.031 -3.573 1.00 58.59 71 GLU A C 1
ATOM 565 O O . GLU A 1 71 ? -4.297 -34.395 -3.099 1.00 58.59 71 GLU A O 1
ATOM 570 N N . GLU A 1 72 ? -5.473 -33.726 -4.872 1.00 62.34 72 GLU A N 1
ATOM 571 C CA . GLU A 1 72 ? -4.355 -33.938 -5.810 1.00 62.34 72 GLU A CA 1
ATOM 572 C C . GLU A 1 72 ? -3.259 -32.867 -5.667 1.00 62.34 72 GLU A C 1
ATOM 574 O O . GLU A 1 72 ? -2.068 -33.160 -5.804 1.00 62.34 72 GLU A O 1
ATOM 579 N N . TRP A 1 73 ? -3.634 -31.631 -5.326 1.00 65.00 73 TRP A N 1
ATOM 580 C CA . TRP A 1 73 ? -2.673 -30.536 -5.166 1.00 65.00 73 TRP A CA 1
ATOM 581 C C . TRP A 1 73 ? -1.788 -30.694 -3.925 1.00 65.00 73 TRP A C 1
ATOM 583 O O . TRP A 1 73 ? -0.590 -30.412 -3.999 1.00 65.00 73 TRP A O 1
ATOM 593 N N . GLU A 1 74 ? -2.328 -31.221 -2.822 1.00 73.88 74 GLU A N 1
ATOM 594 C CA . GLU A 1 74 ? -1.547 -31.483 -1.605 1.00 73.88 74 GLU A CA 1
ATOM 595 C C . GLU A 1 74 ?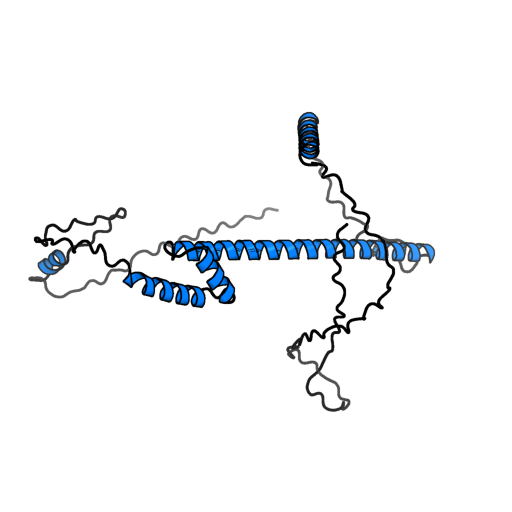 -0.490 -32.583 -1.813 1.00 73.88 74 GLU A C 1
ATOM 597 O O . GLU A 1 74 ? 0.592 -32.535 -1.223 1.00 73.88 74 GLU A O 1
ATOM 602 N N . GLU A 1 75 ? -0.765 -33.573 -2.670 1.00 78.38 75 GLU A N 1
ATOM 603 C CA . GLU A 1 75 ? 0.186 -34.642 -3.006 1.00 78.38 75 GLU A CA 1
ATOM 604 C C . GLU A 1 75 ? 1.346 -34.115 -3.869 1.00 78.38 75 GLU A C 1
ATOM 606 O O . GLU A 1 75 ? 2.506 -34.482 -3.656 1.00 78.38 75 GLU A O 1
ATOM 611 N N . ILE A 1 76 ? 1.053 -33.207 -4.807 1.00 72.31 76 ILE A N 1
ATOM 612 C CA . ILE A 1 76 ? 2.056 -32.571 -5.672 1.00 72.31 76 ILE A CA 1
ATOM 613 C C . ILE A 1 76 ? 2.986 -31.670 -4.850 1.00 72.31 76 ILE A C 1
ATOM 615 O O . ILE A 1 76 ? 4.209 -31.766 -4.988 1.00 72.31 76 ILE A O 1
ATOM 619 N N . GLU A 1 77 ? 2.438 -30.842 -3.958 1.00 78.50 77 GLU A N 1
ATOM 620 C CA . GLU A 1 77 ? 3.237 -29.942 -3.117 1.00 78.50 77 GLU A CA 1
ATOM 621 C C . GLU A 1 77 ? 4.136 -30.727 -2.146 1.00 78.50 77 GLU A C 1
ATOM 623 O O . GLU A 1 77 ? 5.317 -30.404 -1.972 1.00 78.50 77 GLU A O 1
ATOM 628 N N . ARG A 1 78 ? 3.630 -31.842 -1.601 1.00 82.31 78 ARG A N 1
ATOM 629 C CA . ARG A 1 78 ? 4.405 -32.761 -0.754 1.00 82.31 78 ARG A CA 1
ATOM 630 C C . ARG A 1 78 ? 5.554 -33.421 -1.519 1.00 82.31 78 ARG A C 1
ATOM 632 O O . ARG A 1 78 ? 6.678 -33.458 -1.012 1.00 82.31 78 ARG A O 1
ATOM 639 N N . GLN A 1 79 ? 5.316 -33.893 -2.746 1.00 80.81 79 GLN A N 1
ATOM 640 C CA . GLN A 1 79 ? 6.374 -34.464 -3.590 1.00 80.81 79 GLN A CA 1
ATOM 641 C C . GLN A 1 79 ? 7.427 -33.422 -3.995 1.00 80.81 79 GLN A C 1
ATOM 643 O O . GLN A 1 79 ? 8.626 -33.729 -4.055 1.00 80.81 79 GLN A O 1
ATOM 648 N N . GLU A 1 80 ? 7.024 -32.176 -4.250 1.00 79.62 80 GLU A N 1
ATOM 649 C CA . GLU A 1 80 ? 7.960 -31.098 -4.565 1.00 79.62 80 GLU A CA 1
ATOM 650 C C . GLU A 1 80 ? 8.806 -30.700 -3.340 1.00 79.62 80 GLU A C 1
ATOM 652 O O . GLU A 1 80 ? 10.020 -30.483 -3.442 1.00 79.62 80 GLU A O 1
ATOM 657 N N . GLU A 1 81 ? 8.215 -30.684 -2.143 1.00 79.44 81 GLU A N 1
ATOM 658 C CA . GLU A 1 81 ? 8.955 -30.406 -0.913 1.00 79.44 81 GLU A CA 1
ATOM 659 C C . GLU A 1 81 ? 9.941 -31.534 -0.557 1.00 79.44 81 GLU A C 1
ATOM 661 O O . GLU A 1 81 ? 11.096 -31.269 -0.192 1.00 79.44 81 GLU A O 1
ATOM 666 N N . GLU A 1 82 ? 9.540 -32.798 -0.720 1.00 83.00 82 GLU A N 1
ATOM 667 C CA . GLU A 1 82 ? 10.424 -33.949 -0.523 1.00 83.00 82 GLU A CA 1
ATOM 668 C C . GLU A 1 82 ? 11.571 -33.969 -1.533 1.00 83.00 82 GLU A C 1
ATOM 670 O O . GLU A 1 82 ? 12.723 -34.198 -1.153 1.00 83.00 82 GLU A O 1
ATOM 675 N N . SER A 1 83 ? 11.314 -33.641 -2.801 1.00 77.31 83 SER A N 1
ATOM 676 C CA . SER A 1 83 ? 12.373 -33.545 -3.809 1.00 77.31 83 SER A CA 1
ATOM 677 C C . SER A 1 83 ? 13.315 -32.359 -3.561 1.00 77.31 83 SER A C 1
ATOM 679 O O . SER A 1 83 ? 14.525 -32.499 -3.764 1.00 77.31 83 SER A O 1
ATOM 681 N N . ARG A 1 84 ? 12.842 -31.233 -3.001 1.00 70.81 84 ARG A N 1
ATOM 682 C CA . ARG A 1 84 ? 13.714 -30.134 -2.528 1.00 70.81 84 ARG A CA 1
ATOM 683 C C . ARG A 1 84 ? 14.591 -30.542 -1.341 1.00 70.81 84 ARG A C 1
ATOM 685 O O . ARG A 1 84 ? 15.750 -30.117 -1.280 1.00 70.81 84 ARG A O 1
ATOM 692 N N . LYS A 1 85 ? 14.074 -31.362 -0.419 1.00 75.62 85 LYS A N 1
ATOM 693 C CA . LYS A 1 85 ? 14.831 -31.898 0.730 1.00 75.62 85 LYS A CA 1
ATOM 694 C C . LYS A 1 85 ? 15.843 -32.965 0.289 1.00 75.62 85 LYS A C 1
ATOM 696 O O . LYS A 1 85 ? 16.997 -32.922 0.719 1.00 75.62 85 LYS A O 1
ATOM 701 N N . ALA A 1 86 ? 15.457 -33.862 -0.620 1.00 75.44 86 ALA A N 1
ATOM 702 C CA . ALA A 1 86 ? 16.294 -34.950 -1.130 1.00 75.44 86 ALA A CA 1
ATOM 703 C C . ALA A 1 86 ? 17.386 -34.472 -2.100 1.00 75.44 86 ALA A C 1
ATOM 705 O O . ALA A 1 86 ? 18.496 -35.004 -2.091 1.00 75.44 86 ALA A O 1
ATOM 706 N N . ALA A 1 87 ? 17.127 -33.420 -2.885 1.00 66.62 87 ALA A N 1
ATOM 707 C CA . ALA A 1 87 ? 18.102 -32.856 -3.820 1.00 66.62 87 ALA A CA 1
ATOM 708 C C . ALA A 1 87 ? 19.259 -32.102 -3.143 1.00 66.62 87 ALA A C 1
ATOM 710 O O . ALA A 1 87 ? 20.065 -31.494 -3.852 1.00 66.62 87 ALA A O 1
ATOM 711 N N . GLY A 1 88 ? 19.347 -32.130 -1.801 1.00 55.34 88 GLY A N 1
ATOM 712 C CA . GLY A 1 88 ? 20.542 -31.796 -1.029 1.00 55.34 88 GLY A CA 1
ATOM 713 C C . GLY A 1 88 ? 21.285 -30.607 -1.611 1.00 55.34 88 GLY A C 1
ATOM 714 O O . GLY A 1 88 ? 22.361 -30.791 -2.177 1.00 55.34 88 GLY A O 1
ATOM 715 N N . ARG A 1 89 ? 20.663 -29.418 -1.542 1.00 60.03 89 ARG A N 1
ATOM 716 C CA . ARG A 1 89 ? 21.112 -28.173 -2.185 1.00 60.03 89 ARG A CA 1
ATOM 717 C C . ARG A 1 89 ? 22.645 -28.118 -2.150 1.00 60.03 89 ARG A C 1
ATOM 719 O O . ARG A 1 89 ? 23.201 -27.916 -1.063 1.00 60.03 89 ARG A O 1
ATOM 726 N N . PRO A 1 90 ? 23.352 -28.349 -3.277 1.00 61.84 90 PRO A N 1
ATOM 727 C CA . PRO A 1 90 ? 24.800 -28.395 -3.246 1.00 61.84 90 PRO A CA 1
ATOM 728 C C . PRO A 1 90 ? 25.241 -27.041 -2.718 1.00 61.84 90 PRO A C 1
ATOM 730 O O . PRO A 1 90 ? 24.888 -26.010 -3.298 1.00 61.84 90 PRO A O 1
ATOM 733 N N . LYS A 1 91 ? 25.937 -27.038 -1.573 1.00 60.53 91 LYS A N 1
ATOM 734 C CA . LYS A 1 91 ? 26.504 -25.831 -0.972 1.00 60.53 91 LYS A CA 1
ATOM 735 C C . LYS A 1 91 ? 27.506 -25.261 -1.974 1.00 60.53 91 LYS A C 1
ATOM 737 O O . LYS A 1 91 ? 28.697 -25.566 -1.923 1.00 60.53 91 LYS A O 1
ATOM 742 N N . LYS A 1 92 ? 27.011 -24.475 -2.937 1.00 60.97 92 LYS A N 1
ATOM 743 C CA . LYS A 1 92 ? 27.811 -23.675 -3.856 1.00 60.97 92 LYS A CA 1
ATOM 744 C C . LYS A 1 92 ? 28.618 -22.759 -2.957 1.00 60.97 92 LYS A C 1
ATOM 746 O O . LYS A 1 92 ? 28.075 -21.820 -2.387 1.00 60.97 92 LYS A O 1
ATOM 751 N N . LYS A 1 93 ? 29.901 -23.081 -2.791 1.00 61.38 93 LYS A N 1
ATOM 752 C CA . LYS A 1 93 ? 30.892 -22.207 -2.170 1.00 61.38 93 LYS A CA 1
ATOM 753 C C . LYS A 1 93 ? 30.867 -20.897 -2.961 1.00 61.38 93 LYS A C 1
ATOM 755 O O . LYS A 1 93 ? 31.426 -20.809 -4.052 1.00 61.38 93 LYS A O 1
ATOM 760 N N . SER A 1 94 ? 30.125 -19.917 -2.461 1.00 62.47 94 SER A N 1
ATOM 761 C CA . SER A 1 94 ? 29.949 -18.595 -3.052 1.00 62.47 94 SER A CA 1
ATOM 762 C C . SER A 1 94 ? 31.196 -17.757 -2.780 1.00 62.47 94 SER A C 1
ATOM 764 O O . SER A 1 94 ? 31.171 -16.815 -2.000 1.00 62.47 94 SER A O 1
ATOM 766 N N . SER A 1 95 ? 32.317 -18.128 -3.393 1.00 63.53 95 SER A N 1
ATOM 767 C CA . SER A 1 95 ? 33.556 -17.342 -3.352 1.00 63.53 95 SER A CA 1
ATOM 768 C C . SER A 1 95 ? 34.067 -17.074 -4.763 1.00 63.53 95 SER A C 1
ATOM 770 O O . SER A 1 95 ? 35.240 -17.247 -5.085 1.00 63.53 95 SER A O 1
ATOM 772 N N . SER A 1 96 ? 33.157 -16.686 -5.647 1.00 58.53 96 SER A N 1
ATOM 773 C CA . SER A 1 96 ? 33.522 -16.130 -6.936 1.00 58.53 96 SER A CA 1
ATOM 774 C C . SER A 1 96 ? 33.503 -14.613 -6.778 1.00 58.53 96 SER A C 1
ATOM 776 O O . SER A 1 96 ? 32.431 -14.020 -6.868 1.00 58.53 96 SER A O 1
ATOM 778 N N . ASN A 1 97 ? 34.683 -14.010 -6.584 1.00 67.31 97 ASN A N 1
ATOM 779 C CA . ASN A 1 97 ? 34.985 -12.576 -6.745 1.00 67.31 97 ASN A CA 1
ATOM 780 C C . ASN A 1 97 ? 34.700 -12.103 -8.191 1.00 67.31 97 ASN A C 1
ATOM 782 O O . ASN A 1 97 ? 35.552 -11.543 -8.881 1.00 67.31 97 ASN A O 1
ATOM 786 N N . ARG A 1 98 ? 33.503 -12.378 -8.712 1.00 72.56 98 ARG A N 1
ATOM 787 C CA . ARG A 1 98 ? 33.038 -11.829 -9.977 1.00 72.56 98 ARG A CA 1
ATOM 788 C C . ARG A 1 98 ? 32.607 -10.414 -9.669 1.00 72.56 98 ARG A C 1
ATOM 790 O O . ARG A 1 98 ? 31.581 -10.196 -9.035 1.00 72.56 98 ARG A O 1
ATOM 797 N N . LYS A 1 99 ? 33.430 -9.472 -10.123 1.00 80.00 99 LYS A N 1
ATOM 798 C CA . LYS A 1 99 ? 33.048 -8.068 -10.230 1.00 80.00 99 LYS A CA 1
ATOM 799 C C . LYS A 1 99 ? 31.654 -8.005 -10.876 1.00 80.00 99 LYS A C 1
ATOM 801 O O . LYS A 1 99 ? 31.424 -8.777 -11.819 1.00 80.00 99 LYS A O 1
ATOM 806 N N . PRO A 1 100 ? 30.742 -7.150 -10.382 1.00 83.50 100 PRO A N 1
ATOM 807 C CA . PRO A 1 100 ? 29.440 -6.965 -11.008 1.00 83.50 100 PRO A CA 1
ATOM 808 C C . PRO A 1 100 ? 29.664 -6.694 -12.498 1.00 83.50 100 PRO A C 1
ATOM 810 O O . PRO A 1 100 ? 30.417 -5.794 -12.871 1.00 83.50 100 PRO A O 1
ATOM 813 N N . ARG A 1 101 ? 29.113 -7.557 -13.356 1.00 84.06 101 ARG A N 1
ATOM 814 C CA . ARG A 1 101 ? 29.199 -7.368 -14.804 1.00 84.06 101 ARG A CA 1
ATOM 815 C C . ARG A 1 101 ? 28.063 -6.437 -15.177 1.00 84.06 101 ARG A C 1
ATOM 817 O O . ARG A 1 101 ? 26.908 -6.802 -14.988 1.00 84.06 101 ARG A O 1
ATOM 824 N N . LEU A 1 102 ? 28.410 -5.256 -15.679 1.00 82.81 102 LEU A N 1
ATOM 825 C CA . LEU A 1 102 ? 27.426 -4.339 -16.230 1.00 82.81 102 LEU A CA 1
ATOM 826 C C . LEU A 1 102 ? 26.707 -5.040 -17.386 1.00 82.81 102 LEU A C 1
ATOM 828 O O . LEU A 1 102 ? 27.345 -5.685 -18.229 1.00 82.81 102 LEU A O 1
ATOM 832 N N . ASN A 1 103 ? 25.387 -4.932 -17.410 1.00 81.44 103 ASN A N 1
ATOM 833 C CA . ASN A 1 103 ? 24.597 -5.410 -18.521 1.00 81.44 103 ASN A CA 1
ATOM 834 C C . ASN A 1 103 ? 24.821 -4.457 -19.704 1.00 81.44 103 ASN A C 1
ATOM 836 O O . ASN A 1 103 ? 24.240 -3.383 -19.772 1.00 81.44 103 ASN A O 1
ATOM 840 N N . LEU A 1 104 ? 25.705 -4.833 -20.634 1.00 82.75 104 LEU A N 1
ATOM 841 C CA . LEU A 1 104 ? 26.042 -4.012 -21.811 1.00 82.75 104 LEU A CA 1
ATOM 842 C C . LEU A 1 104 ? 24.839 -3.746 -22.730 1.00 82.75 104 LEU A C 1
ATOM 844 O O . LEU A 1 104 ? 24.946 -2.956 -23.661 1.00 82.75 104 LEU A O 1
ATOM 848 N N . TRP A 1 105 ? 23.723 -4.432 -22.490 1.00 79.12 105 TRP A N 1
ATOM 849 C CA . TRP A 1 105 ? 22.474 -4.265 -23.218 1.00 79.12 105 TRP A CA 1
ATOM 850 C C . TRP A 1 105 ? 21.643 -3.071 -22.743 1.00 79.12 105 TRP A C 1
ATOM 852 O O . TRP A 1 105 ? 20.808 -2.610 -23.514 1.00 79.12 105 TRP A O 1
ATOM 862 N N . ASP A 1 106 ? 21.888 -2.562 -21.533 1.00 81.00 106 ASP A N 1
ATOM 863 C CA . ASP A 1 106 ? 21.198 -1.374 -21.010 1.00 81.00 106 ASP A CA 1
ATOM 864 C C . ASP A 1 106 ? 21.834 -0.075 -21.537 1.00 81.00 106 ASP A C 1
ATOM 866 O O . ASP A 1 106 ? 21.243 0.999 -21.461 1.00 81.00 106 ASP A O 1
ATOM 870 N N . ASP A 1 107 ? 23.029 -0.180 -22.126 1.00 86.25 107 ASP A N 1
ATOM 871 C CA . ASP A 1 107 ? 23.727 0.924 -22.770 1.00 86.25 107 ASP A CA 1
ATOM 872 C C . ASP A 1 107 ? 23.466 0.913 -24.283 1.00 86.25 107 ASP A C 1
ATOM 874 O O . ASP A 1 107 ? 24.082 0.167 -25.057 1.00 86.25 107 ASP A O 1
ATOM 878 N N . CYS A 1 108 ? 22.528 1.761 -24.707 1.00 82.62 108 CYS A N 1
ATOM 879 C CA . CYS A 1 108 ? 22.144 1.890 -26.108 1.00 82.62 108 CYS A CA 1
ATOM 880 C C . CYS A 1 108 ? 23.325 2.310 -27.001 1.00 82.62 108 CYS A C 1
ATOM 882 O O . CYS A 1 108 ? 23.353 1.924 -28.167 1.00 82.62 108 CYS A O 1
ATOM 884 N N . GLU A 1 109 ? 24.332 3.025 -26.484 1.00 87.44 109 GLU A N 1
ATOM 885 C CA . GLU A 1 109 ? 25.475 3.513 -27.275 1.00 87.44 109 GLU A CA 1
ATOM 886 C C . GLU A 1 109 ? 26.385 2.373 -27.766 1.00 87.44 109 GLU A C 1
ATOM 888 O O . GLU A 1 109 ? 27.03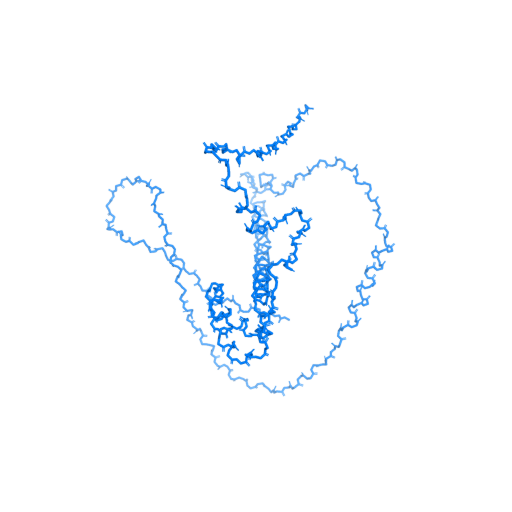9 2.468 -28.816 1.00 87.44 109 GLU A O 1
ATOM 893 N N . ASN A 1 110 ? 26.380 1.245 -27.050 1.00 87.94 110 ASN A N 1
ATOM 894 C CA . ASN A 1 110 ? 27.156 0.059 -27.405 1.00 87.94 110 ASN A CA 1
ATOM 895 C C . ASN A 1 110 ? 26.482 -0.801 -28.478 1.00 87.94 110 ASN A C 1
ATOM 897 O O . ASN A 1 110 ? 27.129 -1.677 -29.066 1.00 87.94 110 ASN A O 1
ATOM 901 N N . MET A 1 111 ? 25.209 -0.549 -28.788 1.00 89.62 111 MET A N 1
ATOM 902 C CA . MET A 1 111 ? 24.498 -1.299 -29.812 1.00 89.62 111 MET A CA 1
ATOM 903 C C . MET A 1 111 ? 24.888 -0.831 -31.224 1.00 89.6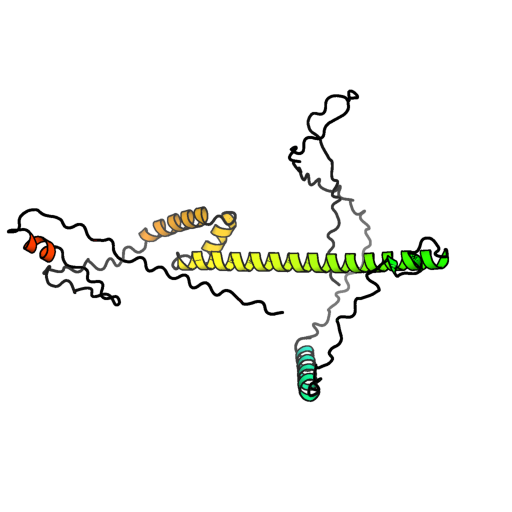2 111 MET A C 1
ATOM 905 O O . MET A 1 111 ? 24.824 0.358 -31.534 1.00 89.62 111 MET A O 1
ATOM 909 N N . PRO A 1 112 ? 25.241 -1.748 -32.146 1.00 90.31 112 PRO A N 1
ATOM 910 C CA . PRO A 1 112 ? 25.683 -1.376 -33.490 1.00 90.31 112 PRO A CA 1
ATOM 911 C C . PRO A 1 112 ? 24.616 -0.620 -34.293 1.00 90.31 112 PRO A C 1
ATOM 913 O O . PRO A 1 112 ? 24.976 0.213 -35.116 1.00 90.31 112 PRO A O 1
ATOM 916 N N . GLY A 1 113 ? 23.327 -0.870 -34.036 1.00 92.62 113 GLY A N 1
ATOM 917 C CA . GLY A 1 113 ? 22.212 -0.175 -34.688 1.00 92.62 113 GLY A CA 1
ATOM 918 C C . GLY A 1 113 ? 21.936 1.244 -34.180 1.00 92.62 113 GLY A C 1
ATOM 919 O O . GLY A 1 113 ? 21.291 2.010 -34.888 1.00 92.62 113 GLY A O 1
ATOM 920 N N . ALA A 1 114 ? 22.452 1.610 -33.002 1.00 92.62 114 ALA A N 1
ATOM 921 C CA . ALA A 1 114 ? 22.273 2.936 -32.406 1.00 92.62 114 ALA A CA 1
ATOM 922 C C . ALA A 1 114 ? 23.321 3.959 -32.880 1.00 92.62 114 ALA A C 1
ATOM 924 O O . ALA A 1 114 ? 23.176 5.161 -32.670 1.00 92.62 114 ALA A O 1
ATOM 925 N N . LYS A 1 115 ? 24.398 3.494 -33.526 1.00 94.56 115 LYS A N 1
ATOM 926 C CA . LYS A 1 115 ? 25.484 4.356 -34.006 1.00 94.56 115 LYS A CA 1
ATOM 927 C C . LYS A 1 115 ? 25.045 5.155 -35.242 1.00 94.56 115 LYS A C 1
ATOM 929 O O . LYS A 1 115 ? 24.320 4.626 -36.085 1.00 94.56 115 LYS A O 1
ATOM 934 N N . PRO A 1 116 ? 25.557 6.384 -35.445 1.00 94.69 116 PRO A N 1
ATOM 935 C CA . PRO A 1 116 ? 25.194 7.211 -36.602 1.00 94.69 116 PRO A CA 1
ATOM 936 C C . PRO A 1 116 ? 25.550 6.556 -37.948 1.00 94.69 116 PRO A C 1
ATOM 938 O O . PRO A 1 116 ? 24.848 6.756 -38.935 1.00 94.69 116 PRO A O 1
ATOM 941 N N . ASN A 1 117 ? 26.590 5.713 -37.968 1.00 96.31 117 ASN A N 1
ATOM 942 C CA . ASN A 1 117 ? 27.054 4.983 -39.153 1.00 96.31 117 ASN A CA 1
ATOM 943 C C . ASN A 1 117 ? 26.428 3.578 -39.293 1.00 96.31 117 ASN A C 1
ATOM 945 O O . ASN A 1 117 ? 26.966 2.741 -40.019 1.00 96.31 117 ASN A O 1
ATOM 949 N N . ALA A 1 118 ? 25.345 3.279 -38.569 1.00 97.00 118 ALA A N 1
ATOM 950 C CA . ALA A 1 118 ? 24.666 1.991 -38.659 1.00 97.00 118 ALA A CA 1
ATOM 951 C C . ALA A 1 118 ? 24.063 1.766 -40.053 1.00 97.00 118 ALA A C 1
ATOM 953 O O . ALA A 1 118 ? 23.473 2.668 -40.653 1.00 97.00 118 ALA A O 1
ATOM 954 N N . THR A 1 119 ? 24.163 0.534 -40.550 1.00 97.50 119 THR A N 1
ATOM 955 C CA . THR A 1 119 ? 23.451 0.130 -41.772 1.00 97.50 119 THR A CA 1
ATOM 956 C C . THR A 1 119 ? 21.931 0.101 -41.528 1.00 97.50 119 THR A C 1
ATOM 958 O O . THR A 1 119 ? 21.512 -0.129 -40.390 1.00 97.50 119 THR A O 1
ATOM 961 N N . PRO A 1 120 ? 21.081 0.272 -42.562 1.00 97.19 120 PRO A N 1
ATOM 962 C CA . PRO A 1 120 ? 19.623 0.244 -42.393 1.00 97.19 120 PRO A CA 1
ATOM 963 C C . PRO A 1 120 ? 19.106 -1.017 -41.682 1.00 97.19 120 PRO A C 1
ATOM 965 O O . PRO A 1 120 ? 18.286 -0.917 -40.778 1.00 97.19 120 PRO A O 1
ATOM 968 N N . VAL A 1 121 ? 19.669 -2.186 -42.006 1.00 96.44 121 VAL A N 1
ATOM 969 C CA . VAL A 1 121 ? 19.310 -3.474 -41.383 1.00 96.44 121 VAL A CA 1
ATOM 970 C C . VAL A 1 121 ? 19.649 -3.500 -39.886 1.00 96.44 121 VAL A C 1
ATOM 972 O O . VAL A 1 121 ? 18.876 -3.997 -39.072 1.00 96.44 121 VAL A O 1
ATOM 975 N N . GLN A 1 122 ? 20.800 -2.944 -39.491 1.00 94.69 122 GLN A N 1
ATOM 976 C CA . GLN A 1 122 ? 21.184 -2.859 -38.076 1.00 94.69 122 GLN A CA 1
ATOM 977 C C . GLN A 1 122 ? 20.269 -1.912 -37.295 1.00 94.69 122 GLN A C 1
ATOM 979 O O . GLN A 1 122 ? 19.986 -2.175 -36.126 1.00 94.69 122 GLN A O 1
ATOM 984 N N . ARG A 1 123 ? 19.812 -0.830 -37.935 1.00 96.25 123 ARG A N 1
ATOM 985 C CA . ARG A 1 123 ? 18.888 0.136 -37.338 1.00 96.25 123 ARG A CA 1
ATOM 986 C C . ARG A 1 123 ? 17.502 -0.469 -37.126 1.00 96.25 123 ARG A C 1
ATOM 988 O O . ARG A 1 123 ? 16.999 -0.413 -36.012 1.00 96.25 123 ARG A O 1
ATOM 995 N N . GLU A 1 124 ? 16.942 -1.128 -38.136 1.00 96.06 124 GLU A N 1
ATOM 996 C CA . GLU A 1 124 ? 15.642 -1.809 -38.030 1.00 96.06 124 GLU A CA 1
ATOM 997 C C . GLU A 1 124 ? 15.648 -2.881 -36.926 1.00 96.06 124 GLU A C 1
ATOM 999 O O . GLU A 1 124 ? 14.712 -2.984 -36.127 1.00 96.06 124 GLU A O 1
ATOM 1004 N N . TYR A 1 125 ? 16.738 -3.649 -36.824 1.00 93.56 125 TYR A N 1
ATOM 1005 C CA . TYR A 1 125 ? 16.914 -4.627 -35.750 1.00 93.56 125 TYR A CA 1
ATOM 1006 C C . TYR A 1 125 ? 16.964 -3.971 -34.360 1.00 93.56 125 TYR A C 1
ATOM 1008 O O . TYR A 1 125 ? 16.358 -4.477 -33.413 1.00 93.56 125 TYR A O 1
ATOM 1016 N N . PHE A 1 126 ? 17.676 -2.847 -34.228 1.00 93.69 126 PHE A N 1
ATOM 1017 C CA . PHE A 1 126 ? 17.731 -2.075 -32.986 1.00 93.69 126 PHE A CA 1
ATOM 1018 C C . PHE A 1 126 ? 16.346 -1.548 -32.593 1.00 93.69 126 PHE A C 1
ATOM 1020 O O . PHE A 1 126 ? 15.895 -1.816 -31.482 1.00 93.69 126 PHE A O 1
ATOM 1027 N N . GLU A 1 127 ? 15.637 -0.897 -33.516 1.00 93.94 127 GLU A N 1
ATOM 1028 C CA . GLU A 1 127 ? 14.292 -0.354 -33.292 1.00 93.94 127 GLU A CA 1
ATOM 1029 C C . GLU A 1 127 ? 13.297 -1.446 -32.881 1.00 93.94 127 GLU A C 1
ATOM 1031 O O . GLU A 1 127 ? 12.584 -1.305 -31.885 1.00 93.94 127 GLU A O 1
ATOM 1036 N N . SER A 1 128 ? 13.308 -2.582 -33.586 1.00 95.06 128 SER A N 1
ATOM 1037 C CA . SER A 1 128 ? 12.464 -3.740 -33.268 1.00 95.06 128 SER A CA 1
ATOM 1038 C C . SER A 1 128 ? 12.719 -4.261 -31.854 1.00 95.06 128 SER A C 1
ATOM 1040 O O . SER A 1 128 ? 11.783 -4.609 -31.128 1.00 95.06 128 SER A O 1
ATOM 1042 N N . ARG A 1 129 ? 13.989 -4.298 -31.432 1.00 90.81 129 ARG A N 1
ATOM 1043 C CA . ARG A 1 129 ? 14.366 -4.721 -30.082 1.00 90.81 129 ARG A CA 1
ATOM 1044 C C . ARG A 1 129 ? 13.937 -3.705 -29.028 1.00 90.81 129 ARG A C 1
ATOM 1046 O O . ARG A 1 129 ? 13.366 -4.121 -28.026 1.00 90.81 129 ARG A O 1
ATOM 1053 N N . CYS A 1 130 ? 14.174 -2.411 -29.240 1.00 91.81 130 CYS A N 1
ATOM 1054 C CA . CYS A 1 130 ? 13.731 -1.359 -28.321 1.00 91.81 130 CYS A CA 1
ATOM 1055 C C . CYS A 1 130 ? 12.217 -1.410 -28.114 1.00 91.81 130 CYS A C 1
ATOM 1057 O O . CYS A 1 130 ? 11.744 -1.373 -26.983 1.00 91.81 130 CYS A O 1
ATOM 1059 N N . LEU A 1 131 ? 11.461 -1.583 -29.198 1.00 94.81 131 LEU A N 1
ATOM 1060 C CA . LEU A 1 131 ? 10.011 -1.714 -29.143 1.00 94.81 131 LEU A CA 1
ATOM 1061 C C . LEU A 1 131 ? 9.572 -2.976 -28.391 1.00 94.81 131 LEU A C 1
ATOM 1063 O O . LEU A 1 131 ? 8.583 -2.941 -27.660 1.00 94.81 131 LEU A O 1
ATOM 1067 N N . LYS A 1 132 ? 10.303 -4.086 -28.539 1.00 94.12 132 LYS A N 1
ATOM 1068 C CA . LYS A 1 132 ? 10.054 -5.309 -27.769 1.00 94.12 132 LYS A CA 1
ATOM 1069 C C . LYS A 1 132 ? 10.289 -5.093 -26.272 1.00 94.12 132 LYS A C 1
ATOM 1071 O O . LYS A 1 132 ? 9.388 -5.387 -25.496 1.00 94.12 132 LYS A O 1
ATOM 1076 N N . VAL A 1 133 ? 11.444 -4.543 -25.894 1.00 91.81 133 VAL A N 1
ATOM 1077 C CA . VAL A 1 133 ? 11.783 -4.255 -24.489 1.00 91.81 133 VAL A CA 1
ATOM 1078 C C . VAL A 1 133 ? 10.763 -3.295 -23.886 1.00 91.81 133 VAL A C 1
ATOM 1080 O O . VAL A 1 133 ? 10.217 -3.581 -22.833 1.00 91.81 133 VAL A O 1
ATOM 1083 N N . TRP A 1 134 ? 10.410 -2.218 -24.590 1.00 94.00 134 TRP A N 1
ATOM 1084 C CA . TRP A 1 134 ? 9.395 -1.275 -24.121 1.00 94.00 134 TRP A CA 1
ATOM 1085 C C . TRP A 1 134 ? 8.034 -1.943 -23.882 1.00 94.00 134 TRP A C 1
ATOM 1087 O O . TRP A 1 134 ? 7.405 -1.700 -22.857 1.00 94.00 134 TRP A O 1
ATOM 1097 N N . LYS A 1 135 ? 7.588 -2.829 -24.785 1.00 97.12 135 LYS A N 1
ATOM 1098 C CA . LYS A 1 135 ? 6.348 -3.601 -24.594 1.00 97.12 135 LYS A CA 1
ATOM 1099 C C . LYS A 1 135 ? 6.426 -4.555 -23.405 1.00 97.12 135 LYS A C 1
ATOM 1101 O O . LYS A 1 135 ? 5.413 -4.771 -22.751 1.00 97.12 135 LYS A O 1
ATOM 1106 N N . GLU A 1 136 ? 7.580 -5.168 -23.166 1.00 95.25 136 GLU A N 1
ATOM 1107 C CA . GLU A 1 136 ? 7.800 -6.051 -22.017 1.00 95.25 136 GLU A CA 1
ATOM 1108 C C . GLU A 1 136 ? 7.781 -5.247 -20.711 1.00 95.25 136 GLU A C 1
ATOM 1110 O O . GLU A 1 136 ? 6.991 -5.570 -19.830 1.00 95.25 136 GLU A O 1
ATOM 1115 N N . THR A 1 137 ? 8.518 -4.136 -20.640 1.00 94.31 137 THR A N 1
ATOM 1116 C CA . THR A 1 137 ? 8.516 -3.223 -19.488 1.00 94.31 137 THR A CA 1
ATOM 1117 C C . THR A 1 137 ? 7.131 -2.641 -19.214 1.00 94.31 137 THR A C 1
ATOM 1119 O O . THR A 1 137 ? 6.727 -2.572 -18.063 1.00 94.31 137 THR A O 1
ATOM 1122 N N . ALA A 1 138 ? 6.368 -2.266 -20.246 1.00 96.62 138 ALA A N 1
ATOM 1123 C CA . ALA A 1 138 ? 5.008 -1.750 -20.074 1.00 96.62 138 ALA A CA 1
ATOM 1124 C C . ALA A 1 138 ? 4.037 -2.806 -19.512 1.00 96.62 138 ALA A C 1
ATOM 1126 O O . ALA A 1 138 ? 3.120 -2.479 -18.762 1.00 96.62 138 ALA A O 1
ATOM 1127 N N . LYS A 1 139 ? 4.224 -4.082 -19.872 1.00 97.06 139 LYS A N 1
ATOM 1128 C CA . LYS A 1 139 ? 3.447 -5.188 -19.294 1.00 97.06 139 LYS A CA 1
ATOM 1129 C C . LYS A 1 139 ? 3.836 -5.435 -17.844 1.00 97.06 139 LYS A C 1
ATOM 1131 O O . LYS A 1 139 ? 2.957 -5.577 -17.006 1.00 97.06 139 LYS A O 1
ATOM 1136 N N . GLU A 1 140 ? 5.133 -5.472 -17.560 1.00 95.81 140 GLU A N 1
ATOM 1137 C CA . GLU A 1 140 ? 5.658 -5.649 -16.206 1.00 95.81 140 GLU A CA 1
ATOM 1138 C C . GLU A 1 140 ? 5.203 -4.515 -15.281 1.00 95.81 140 GLU A C 1
ATOM 1140 O O . GLU A 1 140 ? 4.702 -4.777 -14.192 1.00 95.81 140 GLU A O 1
ATOM 1145 N N . SER A 1 141 ? 5.260 -3.261 -15.742 1.00 95.00 141 SER A N 1
ATOM 1146 C CA . SER A 1 141 ? 4.771 -2.120 -14.967 1.00 95.00 141 SER A CA 1
ATOM 1147 C C . SER A 1 141 ? 3.273 -2.204 -14.686 1.00 95.00 141 SER A C 1
ATOM 1149 O O . SER A 1 141 ? 2.857 -1.865 -13.587 1.00 95.00 141 SER A O 1
ATOM 1151 N N . ALA A 1 142 ? 2.468 -2.679 -15.643 1.00 95.62 142 ALA A N 1
ATOM 1152 C CA . ALA A 1 142 ? 1.030 -2.851 -15.438 1.00 95.62 142 ALA A CA 1
ATOM 1153 C C . ALA A 1 142 ? 0.720 -3.945 -14.402 1.00 95.62 142 ALA A C 1
ATOM 1155 O O . ALA A 1 142 ? -0.172 -3.771 -13.577 1.00 95.62 142 ALA A O 1
ATOM 1156 N N . VAL A 1 143 ? 1.475 -5.051 -14.410 1.00 96.44 143 VAL A N 1
ATOM 1157 C CA . VAL A 1 143 ? 1.349 -6.103 -13.387 1.00 96.44 143 VAL A CA 1
ATOM 1158 C C . VAL A 1 143 ? 1.749 -5.565 -12.015 1.00 96.44 143 VAL A C 1
ATOM 1160 O O . VAL A 1 143 ? 1.011 -5.763 -11.057 1.00 96.44 143 VAL A O 1
ATOM 1163 N N . HIS A 1 144 ? 2.863 -4.837 -11.915 1.00 94.62 144 HIS A N 1
ATOM 1164 C CA . HIS A 1 144 ? 3.285 -4.237 -10.649 1.00 94.62 144 HIS A CA 1
ATOM 1165 C C . HIS A 1 144 ? 2.321 -3.172 -10.133 1.00 94.62 144 HIS A C 1
ATOM 1167 O O . HIS A 1 144 ? 2.127 -3.060 -8.928 1.00 94.62 144 HIS A O 1
ATOM 1173 N N . GLU A 1 145 ? 1.709 -2.384 -11.014 1.00 95.38 145 GLU A N 1
ATOM 1174 C CA . GLU A 1 145 ? 0.690 -1.414 -10.619 1.00 95.38 145 GLU A CA 1
ATOM 1175 C C . GLU A 1 145 ? -0.554 -2.118 -10.064 1.00 95.38 145 GLU A C 1
ATOM 1177 O O . GLU A 1 145 ? -1.057 -1.720 -9.016 1.00 95.38 145 GLU A O 1
ATOM 1182 N N . GLN A 1 146 ? -0.985 -3.211 -10.700 1.00 95.75 146 GLN A N 1
ATOM 1183 C CA . GLN A 1 146 ? -2.087 -4.043 -10.213 1.00 95.75 146 GLN A CA 1
ATOM 1184 C C . GLN A 1 146 ? -1.759 -4.731 -8.877 1.00 95.75 146 GLN A C 1
ATOM 1186 O O . GLN A 1 146 ? -2.605 -4.817 -7.988 1.00 95.75 146 GLN A O 1
ATOM 1191 N N . GLU A 1 147 ? -0.539 -5.240 -8.725 1.00 96.00 147 GLU A N 1
ATOM 1192 C CA . GLU A 1 147 ? -0.071 -5.845 -7.477 1.00 96.00 147 GLU A CA 1
ATOM 1193 C C . GLU A 1 147 ? -0.036 -4.804 -6.356 1.00 96.00 147 GLU A C 1
ATOM 1195 O O . GLU A 1 147 ? -0.594 -5.025 -5.286 1.00 96.00 147 GLU A O 1
ATOM 1200 N N . ARG A 1 148 ? 0.504 -3.614 -6.637 1.00 96.19 148 ARG A N 1
ATOM 1201 C CA . ARG A 1 148 ? 0.528 -2.498 -5.691 1.00 96.19 148 ARG A CA 1
ATOM 1202 C C . ARG A 1 148 ? -0.872 -2.032 -5.298 1.00 96.19 148 ARG A C 1
ATOM 1204 O O . ARG A 1 148 ? -1.075 -1.688 -4.141 1.00 96.19 148 ARG A O 1
ATOM 1211 N N . SER A 1 149 ? -1.830 -1.998 -6.227 1.00 95.62 149 SER A N 1
ATOM 1212 C CA . SER A 1 149 ? -3.208 -1.627 -5.883 1.00 95.62 149 SER A CA 1
ATOM 1213 C C . SER A 1 149 ? -3.868 -2.655 -4.964 1.00 95.62 149 SER A C 1
ATOM 1215 O O . SER A 1 149 ? -4.590 -2.263 -4.059 1.00 95.62 149 SER A O 1
ATOM 1217 N N . ARG A 1 150 ? -3.587 -3.951 -5.162 1.00 96.12 150 ARG A N 1
ATOM 1218 C CA . ARG A 1 150 ? -4.086 -5.016 -4.279 1.00 96.12 150 ARG A CA 1
ATOM 1219 C C . ARG A 1 150 ? -3.461 -4.950 -2.892 1.00 96.12 150 ARG A C 1
ATOM 1221 O O . ARG A 1 150 ? -4.158 -5.169 -1.911 1.00 96.12 150 ARG A O 1
ATOM 1228 N N . GLU A 1 151 ? -2.171 -4.638 -2.818 1.00 97.00 151 GLU A N 1
ATOM 1229 C CA . GLU A 1 151 ? -1.489 -4.466 -1.535 1.00 97.00 151 GLU A CA 1
ATOM 1230 C C . GLU A 1 151 ? -2.073 -3.285 -0.753 1.00 97.00 151 GLU A C 1
ATOM 1232 O O . GLU A 1 151 ? -2.374 -3.426 0.422 1.00 97.00 151 GLU A O 1
ATOM 1237 N N . LEU A 1 152 ? -2.328 -2.152 -1.417 1.00 96.19 152 LEU A N 1
ATOM 1238 C CA . LEU A 1 152 ? -2.962 -0.998 -0.772 1.00 96.19 152 LEU A CA 1
ATOM 1239 C C . LEU A 1 152 ? -4.380 -1.304 -0.274 1.00 96.19 152 LEU A C 1
ATOM 1241 O O . LEU A 1 152 ? -4.738 -0.885 0.820 1.00 96.19 152 LEU A O 1
ATOM 1245 N N . GLU A 1 153 ? -5.180 -2.038 -1.051 1.00 96.44 153 GLU A N 1
ATOM 1246 C CA . GLU A 1 153 ? -6.521 -2.469 -0.628 1.00 96.44 153 GLU A CA 1
ATOM 1247 C C . GLU A 1 153 ? -6.454 -3.389 0.600 1.00 96.44 153 GLU A C 1
ATOM 1249 O O . GLU A 1 153 ? -7.276 -3.284 1.510 1.00 96.44 153 GLU A O 1
ATOM 1254 N N . ARG A 1 154 ? -5.443 -4.261 0.654 1.00 96.75 154 ARG A N 1
ATOM 1255 C CA . ARG A 1 154 ? -5.190 -5.127 1.804 1.00 96.75 154 ARG A CA 1
ATOM 1256 C C . ARG A 1 154 ? -4.765 -4.323 3.036 1.00 96.75 154 ARG A C 1
ATOM 1258 O O . ARG A 1 154 ? -5.338 -4.533 4.097 1.00 96.75 154 ARG A O 1
ATOM 1265 N N . GLU A 1 155 ? -3.803 -3.413 2.895 1.00 97.19 155 GLU A N 1
ATOM 1266 C CA . GLU A 1 155 ? -3.349 -2.534 3.983 1.00 97.19 155 GLU A CA 1
ATOM 1267 C C . GLU A 1 155 ? -4.507 -1.685 4.535 1.00 97.19 155 GLU A C 1
ATOM 1269 O O . GLU A 1 155 ? -4.632 -1.509 5.744 1.00 97.19 155 GLU A O 1
ATOM 1274 N N . GLU A 1 156 ? -5.389 -1.187 3.663 1.00 96.44 156 GLU A N 1
ATOM 1275 C CA . GLU A 1 156 ? -6.577 -0.430 4.064 1.00 96.44 156 GLU A CA 1
ATOM 1276 C C . GLU A 1 156 ? -7.581 -1.295 4.840 1.00 96.44 156 GLU A C 1
ATOM 1278 O O . GLU A 1 156 ? -8.156 -0.832 5.826 1.00 96.44 156 GLU A O 1
ATOM 1283 N N . ALA A 1 157 ? -7.782 -2.549 4.424 1.00 95.38 157 ALA A N 1
ATOM 1284 C CA . ALA A 1 157 ? -8.650 -3.488 5.130 1.00 95.38 157 ALA A CA 1
ATOM 1285 C C . ALA A 1 157 ? -8.090 -3.868 6.512 1.00 95.38 157 ALA A C 1
ATOM 1287 O O . ALA A 1 157 ? -8.849 -3.891 7.477 1.00 95.38 157 ALA A O 1
ATOM 1288 N N . GLU A 1 158 ? -6.778 -4.113 6.612 1.00 97.12 158 GLU A N 1
ATOM 1289 C CA . GLU A 1 158 ? -6.093 -4.397 7.882 1.00 97.12 158 GLU A CA 1
ATOM 1290 C C . GLU A 1 158 ? -6.187 -3.193 8.841 1.00 97.12 158 GLU A C 1
ATOM 1292 O O . GLU A 1 158 ? -6.584 -3.354 9.991 1.00 97.12 158 GLU A O 1
ATOM 1297 N N . CYS A 1 159 ? -5.941 -1.969 8.355 1.00 96.94 159 CYS A N 1
ATOM 1298 C CA . CYS A 1 159 ? -6.078 -0.751 9.163 1.00 96.94 159 CYS A CA 1
ATOM 1299 C C . CYS A 1 159 ? -7.513 -0.549 9.675 1.00 96.94 159 CYS A C 1
ATOM 1301 O O . CYS A 1 159 ? -7.717 -0.141 10.816 1.00 96.94 159 CYS A O 1
ATOM 1303 N N . LEU A 1 160 ? -8.515 -0.852 8.845 1.00 96.50 160 LEU A N 1
ATOM 1304 C CA . LEU A 1 160 ? -9.920 -0.754 9.235 1.00 96.50 160 LEU A CA 1
ATOM 1305 C C . LEU A 1 160 ? -10.297 -1.793 10.302 1.00 96.50 160 LEU A C 1
ATOM 1307 O O . LEU A 1 160 ? -11.097 -1.497 11.187 1.00 96.50 160 LEU A O 1
ATOM 1311 N N . GLU A 1 161 ? -9.748 -3.005 10.224 1.00 96.88 161 GLU A N 1
ATOM 1312 C CA . GLU A 1 161 ? -9.963 -4.048 11.232 1.00 96.88 161 GLU A CA 1
ATOM 1313 C C . GLU A 1 161 ? -9.331 -3.671 12.579 1.00 96.88 161 GLU A C 1
ATOM 1315 O O . GLU A 1 161 ? -9.977 -3.830 13.619 1.00 96.88 161 GLU A O 1
ATOM 1320 N N . ASP A 1 162 ? -8.123 -3.102 12.562 1.00 98.00 162 ASP A N 1
ATOM 1321 C CA . ASP A 1 162 ? -7.444 -2.597 13.760 1.00 98.00 162 ASP A CA 1
ATOM 1322 C C . ASP A 1 162 ? -8.263 -1.478 14.434 1.00 98.00 162 ASP A C 1
ATOM 1324 O O . ASP A 1 162 ? -8.533 -1.536 15.633 1.00 98.00 162 ASP A O 1
ATOM 1328 N N . GLU A 1 163 ? -8.760 -0.505 13.663 1.00 97.81 163 GLU A N 1
ATOM 1329 C CA . GLU A 1 163 ? -9.600 0.586 14.185 1.00 97.81 163 GLU A CA 1
ATOM 1330 C C . GLU A 1 163 ? -10.922 0.073 14.787 1.00 97.81 163 GLU A C 1
ATOM 1332 O O . GLU A 1 163 ? -11.340 0.502 15.865 1.00 97.81 163 GLU A O 1
ATOM 1337 N N . ILE A 1 164 ? -11.593 -0.880 14.131 1.00 97.44 164 ILE A N 1
ATOM 1338 C CA . ILE A 1 164 ? -12.814 -1.492 14.680 1.00 97.44 164 ILE A CA 1
ATOM 1339 C C . ILE A 1 164 ? -12.504 -2.263 15.969 1.00 97.44 164 ILE A C 1
ATOM 1341 O O . ILE A 1 164 ? -13.304 -2.238 16.909 1.00 97.44 164 ILE A O 1
ATOM 1345 N N . THR A 1 165 ? -11.352 -2.930 16.029 1.00 98.06 165 THR A N 1
ATOM 1346 C CA . THR A 1 165 ? -10.902 -3.647 17.226 1.00 98.06 165 THR A CA 1
ATOM 1347 C C . THR A 1 165 ? -10.688 -2.680 18.390 1.00 98.06 165 THR A C 1
ATOM 1349 O O . THR A 1 165 ? -11.204 -2.927 19.481 1.00 98.06 165 THR A O 1
ATOM 1352 N N . ASP A 1 166 ? -10.052 -1.532 18.154 1.00 98.19 166 ASP A N 1
ATOM 1353 C CA . ASP A 1 166 ? -9.880 -0.486 19.168 1.00 98.19 166 ASP A CA 1
ATOM 1354 C C . ASP A 1 166 ? -11.234 0.066 19.664 1.00 98.19 166 ASP A C 1
ATOM 1356 O O . ASP A 1 166 ? -11.432 0.275 20.867 1.00 98.19 166 ASP A O 1
ATOM 1360 N N . LEU A 1 167 ? -12.216 0.257 18.769 1.00 98.12 167 LEU A N 1
ATOM 1361 C CA . LEU A 1 167 ? -13.581 0.642 19.164 1.00 98.12 167 LEU A CA 1
ATOM 1362 C C . LEU A 1 167 ? -14.242 -0.427 20.042 1.00 98.12 167 LEU A C 1
ATOM 1364 O O . LEU A 1 167 ? -14.907 -0.096 21.027 1.00 98.12 167 LEU A O 1
ATOM 1368 N N . PHE A 1 168 ? -14.054 -1.704 19.714 1.00 97.56 168 PHE A N 1
ATOM 1369 C CA . PHE A 1 168 ? -14.586 -2.812 20.502 1.00 97.56 168 PHE A CA 1
ATOM 1370 C C . PHE A 1 168 ? -13.977 -2.864 21.911 1.00 97.56 168 PHE A C 1
ATOM 1372 O O . PHE A 1 168 ? -14.704 -3.072 22.885 1.00 97.56 168 PHE A O 1
ATOM 1379 N N . GLU A 1 169 ? -12.673 -2.606 22.052 1.00 97.62 169 GLU A N 1
ATOM 1380 C CA . GLU A 1 169 ? -12.011 -2.537 23.361 1.00 97.62 169 GLU A CA 1
ATOM 1381 C C . GLU A 1 169 ? -12.559 -1.405 24.245 1.00 97.62 169 GLU A C 1
ATOM 1383 O O . GLU A 1 169 ? -12.667 -1.567 25.465 1.00 97.62 169 GLU A O 1
ATOM 1388 N N . MET A 1 170 ? -12.951 -0.274 23.648 1.00 96.75 170 MET A N 1
ATOM 1389 C CA . MET A 1 170 ? -13.565 0.844 24.374 1.00 96.75 170 MET A CA 1
ATOM 1390 C C . MET A 1 170 ? -15.029 0.592 24.755 1.00 96.75 170 MET A C 1
ATOM 1392 O O . MET A 1 170 ? -15.486 1.089 25.788 1.00 96.75 170 MET A O 1
ATOM 1396 N N . PHE A 1 171 ? -15.766 -0.182 23.954 1.00 96.94 171 PHE A N 1
ATOM 1397 C CA . PHE A 1 171 ? -17.195 -0.445 24.147 1.00 96.94 171 PHE A CA 1
ATOM 1398 C C . PHE A 1 171 ? -17.527 -1.948 24.192 1.00 96.94 171 PHE A C 1
ATOM 1400 O O . PHE A 1 171 ? -18.376 -2.413 23.431 1.00 96.94 171 PHE A O 1
ATOM 1407 N N . PRO A 1 172 ? -16.962 -2.721 25.140 1.00 96.31 172 PRO A N 1
ATOM 1408 C CA . PRO A 1 172 ? -17.089 -4.183 25.160 1.00 96.31 172 PRO A CA 1
ATOM 1409 C C . PRO A 1 172 ? -18.509 -4.693 25.459 1.00 96.31 172 PRO A C 1
ATOM 1411 O O . PRO A 1 172 ? -18.775 -5.888 25.355 1.00 96.31 172 PRO A O 1
ATOM 1414 N N . LEU A 1 173 ? -19.414 -3.809 25.894 1.00 95.31 173 LEU A N 1
ATOM 1415 C CA . LEU A 1 173 ? -20.822 -4.130 26.150 1.00 95.31 173 LEU A CA 1
ATOM 1416 C C . LEU A 1 173 ? -21.707 -3.962 24.907 1.00 95.31 173 LEU A C 1
ATOM 1418 O O . LEU A 1 173 ? -22.841 -4.441 24.911 1.00 95.31 173 LEU A O 1
ATOM 1422 N N . LEU A 1 174 ? -21.222 -3.264 23.875 1.00 95.88 174 LEU A N 1
ATOM 1423 C CA . LEU A 1 174 ? -21.946 -3.073 22.622 1.00 95.88 174 LEU A CA 1
ATOM 1424 C C . LEU A 1 174 ? -21.658 -4.231 21.660 1.00 95.88 174 LEU A C 1
ATOM 1426 O O . LEU A 1 174 ? -20.592 -4.842 21.686 1.00 95.88 174 LEU A O 1
ATOM 1430 N N . ASP A 1 175 ? -22.638 -4.537 20.813 1.00 97.06 175 ASP A N 1
ATOM 1431 C CA . ASP A 1 175 ? -22.499 -5.558 19.775 1.00 97.06 175 ASP A CA 1
ATOM 1432 C C . ASP A 1 175 ? -21.464 -5.118 18.727 1.00 97.06 175 ASP A C 1
ATOM 1434 O O . ASP A 1 175 ? -21.516 -3.989 18.232 1.00 97.06 175 ASP A O 1
ATOM 1438 N N . SER A 1 176 ? -20.534 -6.005 18.368 1.00 96.19 176 SER A N 1
ATOM 1439 C CA . SER A 1 176 ? -19.453 -5.692 17.426 1.00 96.19 176 SER A CA 1
ATOM 1440 C C . SER A 1 176 ? -19.982 -5.387 16.026 1.00 96.19 176 SER A C 1
ATOM 1442 O O . SER A 1 176 ? -19.461 -4.495 15.358 1.00 96.19 176 SER A O 1
ATOM 1444 N N . ALA A 1 177 ? -21.062 -6.059 15.609 1.00 96.94 177 ALA A N 1
ATOM 1445 C CA . ALA A 1 177 ? -21.721 -5.785 14.334 1.00 96.94 177 ALA A CA 1
ATOM 1446 C C . ALA A 1 177 ? -22.286 -4.355 14.288 1.00 96.94 177 ALA A C 1
ATOM 1448 O O . ALA A 1 177 ? -22.142 -3.656 13.289 1.00 96.94 177 ALA A O 1
ATOM 1449 N N . LEU A 1 178 ? -22.857 -3.884 15.402 1.00 97.44 178 LEU A N 1
ATOM 1450 C CA . LEU A 1 178 ? -23.378 -2.524 15.509 1.00 97.44 178 LEU A CA 1
ATOM 1451 C C . LEU A 1 178 ? -22.257 -1.476 15.458 1.00 97.44 178 LEU A C 1
ATOM 1453 O O . LEU A 1 178 ? -22.411 -0.455 14.793 1.00 97.44 178 LEU A O 1
ATOM 1457 N N . ILE A 1 179 ? -21.135 -1.722 16.145 1.00 97.69 179 ILE A N 1
ATOM 1458 C CA . ILE A 1 179 ? -19.961 -0.834 16.108 1.00 97.69 179 ILE A CA 1
ATOM 1459 C C . ILE A 1 179 ? -19.450 -0.694 14.669 1.00 97.69 179 ILE A C 1
ATOM 1461 O O . ILE A 1 179 ? -19.237 0.425 14.202 1.00 97.69 179 ILE A O 1
ATOM 1465 N N . GLN A 1 180 ? -19.316 -1.815 13.953 1.00 97.75 180 GLN A N 1
ATOM 1466 C CA . GLN A 1 180 ? -18.883 -1.829 12.558 1.00 97.75 180 GLN A CA 1
ATOM 1467 C C . GLN A 1 180 ? -19.850 -1.059 11.647 1.00 97.75 180 GLN A C 1
ATOM 1469 O O . GLN A 1 180 ? -19.404 -0.230 10.852 1.00 97.75 180 GLN A O 1
ATOM 1474 N N . ASP A 1 181 ? -21.160 -1.278 11.782 1.00 98.06 181 ASP A N 1
ATOM 1475 C CA . ASP A 1 181 ? -22.171 -0.577 10.983 1.00 98.06 181 ASP A CA 1
ATOM 1476 C C . ASP A 1 181 ? -22.125 0.942 11.207 1.00 98.06 181 ASP A C 1
ATOM 1478 O O . ASP A 1 181 ? -22.147 1.714 10.247 1.00 98.06 181 ASP A O 1
ATOM 1482 N N . ILE A 1 182 ? -22.008 1.393 12.461 1.00 97.94 182 ILE A N 1
ATOM 1483 C CA . ILE A 1 182 ? -21.923 2.824 12.791 1.00 97.94 182 ILE A CA 1
ATOM 1484 C C . ILE A 1 182 ? -20.635 3.435 12.233 1.00 97.94 182 ILE A C 1
ATOM 1486 O O . ILE A 1 182 ? -20.681 4.541 11.684 1.00 97.94 182 ILE A O 1
ATOM 1490 N N . TYR A 1 183 ? -19.511 2.720 12.333 1.00 98.12 183 TYR A N 1
ATOM 1491 C CA . TYR A 1 183 ? -18.226 3.178 11.808 1.00 98.12 183 TYR A CA 1
ATOM 1492 C C . TYR A 1 183 ? -18.268 3.362 10.286 1.00 98.12 183 TYR A C 1
ATOM 1494 O O . TYR A 1 183 ? -17.894 4.415 9.761 1.00 98.12 183 TYR A O 1
ATOM 1502 N N . LEU A 1 184 ? -18.817 2.375 9.569 1.00 96.88 184 LEU A N 1
ATOM 1503 C CA . LEU A 1 184 ? -18.983 2.426 8.116 1.00 96.88 184 LEU A CA 1
ATOM 1504 C C . LEU A 1 184 ? -19.997 3.496 7.680 1.00 96.88 184 LEU A C 1
ATOM 1506 O O . LEU A 1 184 ? -19.781 4.160 6.669 1.00 96.88 184 LEU A O 1
ATOM 1510 N N . CYS A 1 185 ? -21.080 3.704 8.435 1.00 97.69 185 CYS A N 1
ATOM 1511 C CA . CYS A 1 185 ? -22.054 4.767 8.167 1.00 97.69 185 CYS A CA 1
ATOM 1512 C C . CYS A 1 185 ? -21.525 6.179 8.453 1.00 97.69 185 CYS A C 1
ATOM 1514 O O . CYS A 1 185 ? -22.083 7.145 7.933 1.00 97.69 185 CYS A O 1
ATOM 1516 N N . SER A 1 186 ? -20.480 6.307 9.270 1.00 97.25 186 SER A N 1
ATOM 1517 C CA . SER A 1 186 ? -19.870 7.588 9.642 1.00 97.25 186 SER A CA 1
ATOM 1518 C C . SER A 1 186 ? -18.703 7.974 8.731 1.00 97.25 186 SER A C 1
ATOM 1520 O O . SER A 1 186 ? -17.860 8.762 9.142 1.00 97.25 186 SER A O 1
ATOM 1522 N N . ASP A 1 187 ? -18.622 7.405 7.523 1.00 96.19 187 ASP A N 1
ATOM 1523 C CA . ASP A 1 187 ? -17.515 7.608 6.579 1.00 96.19 187 ASP A CA 1
ATOM 1524 C C . ASP A 1 187 ? -16.128 7.346 7.206 1.00 96.19 187 ASP A C 1
ATOM 1526 O O . ASP A 1 187 ? -15.139 7.969 6.817 1.00 96.19 187 ASP A O 1
ATOM 1530 N N . ARG A 1 188 ? -16.051 6.415 8.175 1.00 95.88 188 ARG A N 1
ATOM 1531 C CA . ARG A 1 188 ? -14.836 6.105 8.953 1.00 95.88 188 ARG A CA 1
ATOM 1532 C C . ARG A 1 188 ? -14.300 7.291 9.768 1.00 95.88 188 ARG A C 1
ATOM 1534 O O . ARG A 1 188 ? -13.104 7.408 10.016 1.00 95.88 188 ARG A O 1
ATOM 1541 N N . ASP A 1 189 ? -15.182 8.193 10.189 1.00 97.69 189 ASP A N 1
ATOM 1542 C CA . ASP A 1 189 ? -14.847 9.247 11.144 1.00 97.69 189 ASP A CA 1
ATOM 1543 C C . ASP A 1 189 ? -14.863 8.679 12.572 1.00 97.69 189 ASP A C 1
ATOM 1545 O O . ASP A 1 189 ? -15.924 8.383 13.141 1.00 97.69 189 ASP A O 1
ATOM 1549 N N . TRP A 1 190 ? -13.666 8.512 13.136 1.00 97.31 190 TRP A N 1
ATOM 1550 C CA . TRP A 1 190 ? -13.448 8.008 14.489 1.00 97.31 190 TRP A CA 1
ATOM 1551 C C . TRP A 1 190 ? -14.199 8.820 15.548 1.00 97.31 190 TRP A C 1
ATOM 1553 O O . TRP A 1 190 ? -14.931 8.248 16.355 1.00 97.31 190 TRP A O 1
ATOM 1563 N N . ASP A 1 191 ? -14.069 10.148 15.528 1.00 97.75 191 ASP A N 1
ATOM 1564 C CA . ASP A 1 191 ? -14.611 11.017 16.577 1.00 97.75 191 ASP A CA 1
ATOM 1565 C C . ASP A 1 191 ? -16.145 10.989 16.563 1.00 97.75 191 ASP A C 1
ATOM 1567 O O . ASP A 1 191 ? -16.789 10.835 17.603 1.00 97.75 191 ASP A O 1
ATOM 1571 N N . ASN A 1 192 ? -16.744 11.051 15.370 1.00 98.00 192 ASN A N 1
ATOM 1572 C CA . ASN A 1 192 ? -18.195 10.957 15.216 1.00 98.00 192 ASN A CA 1
ATOM 1573 C C . ASN A 1 192 ? -18.732 9.567 15.613 1.00 98.00 192 ASN A C 1
ATOM 1575 O O . ASN A 1 192 ? -19.804 9.449 16.219 1.00 98.00 192 ASN A O 1
ATOM 1579 N N . THR A 1 193 ? -17.981 8.505 15.315 1.00 98.12 193 THR A N 1
ATOM 1580 C CA . THR A 1 193 ? -18.335 7.138 15.719 1.00 98.12 193 THR A CA 1
ATOM 1581 C C . THR A 1 193 ? -18.287 6.985 17.237 1.00 98.12 193 THR A C 1
ATOM 1583 O O . THR A 1 193 ? -19.241 6.508 17.845 1.00 98.12 193 THR A O 1
ATOM 1586 N N . VAL A 1 194 ? -17.232 7.468 17.891 1.00 98.06 194 VAL A N 1
ATOM 1587 C CA . VAL A 1 194 ? -17.121 7.439 19.355 1.00 98.06 194 VAL A CA 1
ATOM 1588 C C . VAL A 1 194 ? -18.238 8.257 20.012 1.00 98.06 194 VAL A C 1
ATOM 1590 O O . VAL A 1 194 ? -18.876 7.778 20.950 1.00 98.06 194 VAL A O 1
ATOM 1593 N N . ASP A 1 195 ? -18.548 9.447 19.493 1.00 97.88 195 ASP A N 1
ATOM 1594 C CA . ASP A 1 195 ? -19.635 10.293 20.000 1.00 97.88 195 ASP A CA 1
ATOM 1595 C C . ASP A 1 195 ? -21.015 9.632 19.878 1.00 97.88 195 ASP A C 1
ATOM 1597 O O . ASP A 1 195 ? -21.888 9.826 20.731 1.00 97.88 195 ASP A O 1
ATOM 1601 N N . THR A 1 196 ? -21.252 8.873 18.806 1.00 97.81 196 THR A N 1
ATOM 1602 C CA . THR A 1 196 ? -22.509 8.135 18.615 1.00 97.81 196 THR A CA 1
ATOM 1603 C C . THR A 1 196 ? -22.579 6.903 19.516 1.00 97.81 196 THR A C 1
ATOM 1605 O O . THR A 1 196 ? -23.605 6.702 20.168 1.00 97.81 196 THR A O 1
ATOM 1608 N N . LEU A 1 197 ? -21.487 6.148 19.657 1.00 96.81 197 LEU A N 1
ATOM 1609 C CA . LEU A 1 197 ? -21.395 5.014 20.583 1.00 96.81 197 LEU A CA 1
ATOM 1610 C C . LEU A 1 197 ? -21.552 5.445 22.050 1.00 96.81 197 LEU A C 1
ATOM 1612 O O . LEU A 1 197 ? -22.245 4.771 22.810 1.00 96.81 197 LEU A O 1
ATOM 1616 N N . LEU A 1 198 ? -21.001 6.599 22.446 1.00 96.06 198 LEU A N 1
ATOM 1617 C CA . LEU A 1 198 ? -21.190 7.182 23.782 1.00 96.06 198 LEU A CA 1
ATOM 1618 C C . LEU A 1 198 ? -22.650 7.554 24.069 1.00 96.06 198 LEU A C 1
ATOM 1620 O O . LEU A 1 198 ? -23.130 7.377 25.189 1.00 96.06 198 LEU A O 1
ATOM 1624 N N . LYS A 1 199 ? -23.379 8.065 23.070 1.00 95.50 199 LYS A N 1
ATOM 1625 C CA . LYS A 1 199 ? -24.814 8.363 23.217 1.00 95.50 199 LYS A CA 1
ATOM 1626 C C . LYS A 1 199 ? -25.627 7.081 23.399 1.00 95.50 199 LYS A C 1
ATOM 1628 O O . LYS A 1 199 ? -26.499 7.042 24.262 1.00 95.50 199 LYS A O 1
ATOM 1633 N N . LEU A 1 200 ? -25.306 6.035 22.636 1.00 94.25 200 LEU A N 1
ATOM 1634 C CA . LEU A 1 200 ? -25.972 4.732 22.730 1.00 94.25 200 LEU A CA 1
ATOM 1635 C C . LEU A 1 200 ? -25.667 4.015 24.053 1.00 94.25 200 LEU A C 1
ATOM 1637 O O . LEU A 1 200 ? -26.567 3.433 24.659 1.00 94.25 200 LEU A O 1
ATOM 1641 N N . SER A 1 201 ? -24.426 4.093 24.541 1.00 91.56 201 SER A N 1
ATOM 1642 C CA . SER A 1 201 ? -24.055 3.501 25.829 1.00 91.56 201 SER A CA 1
ATOM 1643 C C . SER A 1 201 ? -24.722 4.230 27.000 1.00 91.56 201 SER A C 1
ATOM 1645 O O . SER A 1 201 ? -25.251 3.578 27.901 1.00 91.56 201 SER A O 1
ATOM 1647 N N . GLY A 1 202 ? -24.815 5.563 26.954 1.00 84.75 202 GLY A N 1
ATOM 1648 C CA . GLY A 1 202 ? -25.497 6.362 27.978 1.00 84.75 202 GLY A CA 1
ATOM 1649 C C . GLY A 1 202 ? -27.005 6.099 28.093 1.00 84.75 202 GLY A C 1
ATOM 1650 O O . GLY A 1 202 ? -27.563 6.195 29.185 1.00 84.75 202 GLY A O 1
ATOM 1651 N N . GLU A 1 203 ? -27.678 5.730 26.999 1.00 75.06 203 GLU A N 1
ATOM 1652 C CA . GLU A 1 203 ? -29.100 5.347 27.029 1.00 75.06 203 GLU A CA 1
ATOM 1653 C C . GLU A 1 203 ? -29.324 3.944 27.617 1.00 75.06 203 GLU A C 1
ATOM 1655 O O . GLU A 1 203 ? -30.365 3.684 28.228 1.00 75.06 203 GLU A O 1
ATOM 1660 N N . SER A 1 204 ? -28.338 3.049 27.498 1.00 63.12 204 SER A N 1
ATOM 1661 C CA . SER A 1 204 ? -28.414 1.688 28.046 1.00 63.12 204 SER A CA 1
ATOM 1662 C C . SER A 1 204 ? -28.258 1.620 29.574 1.00 63.12 204 SER A C 1
ATOM 1664 O O . SER A 1 204 ? -28.788 0.705 30.211 1.00 63.12 204 SER A O 1
ATOM 1666 N N . ASP A 1 205 ? -27.656 2.646 30.184 1.00 58.31 205 ASP A N 1
ATOM 1667 C CA . ASP A 1 205 ? -27.422 2.759 31.635 1.00 58.31 205 ASP A CA 1
ATOM 1668 C C . ASP A 1 205 ? -28.730 2.877 32.459 1.00 58.31 205 ASP A C 1
ATOM 1670 O O . ASP A 1 205 ? -28.752 2.723 33.682 1.00 58.31 205 ASP A O 1
ATOM 1674 N N . GLY A 1 206 ? -29.873 3.094 31.793 1.00 55.31 206 GLY A N 1
ATOM 1675 C CA . GLY A 1 206 ? -31.200 3.088 32.414 1.00 55.31 206 GLY A CA 1
ATOM 1676 C C . GLY A 1 206 ? -31.765 1.696 32.733 1.00 55.31 206 GLY A C 1
ATOM 1677 O O . GLY A 1 206 ? -32.741 1.601 33.484 1.00 55.31 206 GLY A O 1
ATOM 1678 N N . LEU A 1 207 ? -31.188 0.617 32.189 1.00 54.22 207 LEU A N 1
ATOM 1679 C CA . LEU A 1 207 ? -31.715 -0.748 32.346 1.00 54.22 207 LEU A CA 1
ATOM 1680 C C . LEU A 1 207 ? -30.939 -1.617 33.348 1.00 54.22 207 LEU A C 1
ATOM 1682 O O . LEU A 1 207 ? -31.504 -2.601 33.826 1.00 54.22 207 LEU A O 1
ATOM 1686 N N . ASP A 1 208 ? -29.733 -1.209 33.761 1.00 48.34 208 ASP A N 1
ATOM 1687 C CA . ASP A 1 208 ? -28.877 -1.959 34.699 1.00 48.34 208 ASP A CA 1
ATOM 1688 C C . ASP A 1 208 ? -28.653 -1.259 36.055 1.00 48.34 208 ASP A C 1
ATOM 1690 O O . ASP A 1 208 ? -27.671 -1.474 36.767 1.00 48.34 208 ASP A O 1
ATOM 1694 N N . ALA A 1 209 ? -29.648 -0.492 36.513 1.00 49.59 209 ALA A N 1
ATOM 1695 C CA . ALA A 1 209 ? -29.724 0.069 37.870 1.00 49.59 209 ALA A CA 1
ATOM 1696 C C . ALA A 1 209 ? -29.919 -0.990 38.995 1.00 49.59 209 ALA A C 1
ATOM 1698 O O . ALA A 1 209 ? -30.618 -0.762 39.986 1.00 49.59 209 ALA A O 1
ATOM 1699 N N . ARG A 1 210 ? -29.318 -2.176 38.867 1.00 51.31 210 ARG A N 1
ATOM 1700 C CA . ARG A 1 210 ? -29.224 -3.228 39.890 1.00 51.31 210 ARG A CA 1
ATOM 1701 C C . ARG A 1 210 ? -27.849 -3.879 39.719 1.00 51.31 210 ARG A C 1
ATOM 1703 O O . ARG A 1 210 ? -27.720 -4.857 39.011 1.00 51.31 210 ARG A O 1
ATOM 1710 N N . VAL A 1 211 ? -26.763 -3.366 40.282 1.00 54.19 211 VAL A N 1
ATOM 1711 C CA . VAL A 1 211 ? -26.433 -3.469 41.705 1.00 54.19 211 VAL A CA 1
ATOM 1712 C C . VAL A 1 211 ? -25.439 -2.350 42.010 1.00 54.19 211 VAL A C 1
ATOM 1714 O O . VAL A 1 211 ? -24.226 -2.555 41.970 1.00 54.19 211 VAL A O 1
ATOM 1717 N N . SER A 1 212 ? -25.925 -1.165 42.382 1.00 50.03 212 SER A N 1
ATOM 1718 C CA . SER A 1 212 ? -25.097 -0.289 43.206 1.00 50.03 212 SER A CA 1
ATOM 1719 C C . SER A 1 212 ? -24.861 -1.055 44.507 1.00 50.03 212 SER A C 1
ATOM 1721 O O . SER A 1 212 ? -25.729 -1.086 45.386 1.00 50.03 212 SER A O 1
ATOM 1723 N N . LYS A 1 213 ? -23.727 -1.755 44.624 1.00 62.19 213 LYS A N 1
ATOM 1724 C CA . LYS A 1 213 ? -23.265 -2.188 45.940 1.00 62.19 213 LYS A CA 1
ATOM 1725 C C . LYS A 1 213 ? -23.220 -0.898 46.757 1.00 62.19 213 LYS A C 1
ATOM 1727 O O . LYS A 1 213 ? -22.551 0.039 46.316 1.00 62.19 213 LYS A O 1
ATOM 1732 N N . PRO A 1 214 ? -24.002 -0.786 47.844 1.00 68.06 214 PRO A N 1
ATOM 1733 C CA . PRO A 1 214 ? -23.997 0.425 48.645 1.00 68.06 214 PRO A CA 1
ATOM 1734 C C . PRO A 1 214 ? -22.545 0.733 48.988 1.00 68.06 214 PRO A C 1
ATOM 1736 O O . PRO A 1 214 ? -21.800 -0.194 49.321 1.00 68.06 214 PRO A O 1
ATOM 1739 N N . ALA A 1 215 ? -22.152 2.002 48.837 1.00 66.19 215 ALA A N 1
ATOM 1740 C CA . ALA A 1 215 ? -20.815 2.444 49.200 1.00 66.19 215 ALA A CA 1
ATOM 1741 C C . ALA A 1 215 ? -20.495 1.843 50.577 1.00 66.19 215 ALA A C 1
ATOM 1743 O O . ALA A 1 215 ? -21.328 1.980 51.486 1.00 66.19 215 ALA A O 1
ATOM 1744 N N . PRO A 1 216 ? -19.393 1.084 50.712 1.00 68.75 216 PRO A N 1
ATOM 1745 C CA . PRO A 1 216 ? -19.063 0.456 51.976 1.00 68.75 216 PRO A CA 1
ATOM 1746 C C . PRO A 1 216 ? -19.035 1.557 53.032 1.00 68.75 216 PRO A C 1
ATOM 1748 O O . PRO A 1 216 ? -18.307 2.540 52.897 1.00 68.75 216 PRO A O 1
ATOM 1751 N N . LYS A 1 217 ? -19.907 1.434 54.034 1.00 74.56 217 LYS A N 1
ATOM 1752 C CA . LYS A 1 217 ? -19.910 2.334 55.182 1.00 74.56 217 LYS A CA 1
ATOM 1753 C C . LYS A 1 217 ? -18.649 2.008 55.971 1.00 74.56 217 LYS A C 1
ATOM 1755 O O . LYS A 1 217 ? -18.622 1.012 56.685 1.00 74.56 217 LYS A O 1
ATOM 1760 N N . MET A 1 218 ? -17.587 2.768 55.739 1.00 69.81 218 MET A N 1
ATOM 1761 C CA . MET A 1 218 ? -16.429 2.774 56.621 1.00 69.81 218 MET A CA 1
ATOM 1762 C C . MET A 1 218 ? -16.759 3.723 57.766 1.00 69.81 218 MET A C 1
ATOM 1764 O O . MET A 1 218 ? -16.871 4.928 57.556 1.00 69.81 218 MET A O 1
ATOM 1768 N N . ASP A 1 219 ? -16.988 3.154 58.947 1.00 79.75 219 ASP A N 1
ATOM 1769 C CA . ASP A 1 219 ? -17.291 3.907 60.168 1.00 79.75 219 ASP A CA 1
ATOM 1770 C C . ASP A 1 219 ? -16.017 4.493 60.818 1.00 79.75 219 ASP A C 1
ATOM 1772 O O . ASP A 1 219 ? -16.121 5.338 61.706 1.00 79.75 219 ASP A O 1
ATOM 1776 N N . ASP A 1 220 ? -14.824 4.080 60.370 1.00 77.69 220 ASP A N 1
ATOM 1777 C CA . ASP A 1 220 ? -13.532 4.545 60.880 1.00 77.69 220 ASP A CA 1
ATOM 1778 C C . ASP A 1 220 ? -12.646 5.074 59.740 1.00 77.69 220 ASP A C 1
ATOM 1780 O O . ASP A 1 220 ? -12.245 4.345 58.829 1.00 77.69 220 ASP A O 1
ATOM 1784 N N . GLU A 1 221 ? -12.330 6.369 59.796 1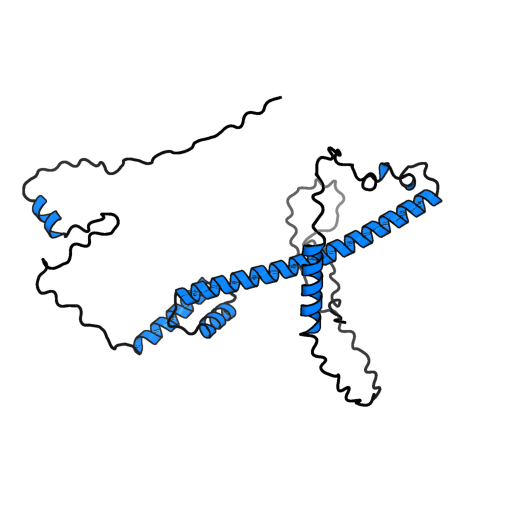.00 66.06 221 GLU A N 1
ATOM 1785 C CA . GLU A 1 221 ? -11.451 7.047 58.834 1.00 66.06 221 GLU A CA 1
ATOM 1786 C C . GLU A 1 221 ? -10.001 6.530 58.903 1.00 66.06 221 GLU A C 1
ATOM 1788 O O . GLU A 1 221 ? -9.238 6.706 57.952 1.00 66.06 221 GLU A O 1
ATOM 1793 N N . ASN A 1 222 ? -9.624 5.846 59.992 1.00 70.25 222 ASN A N 1
ATOM 1794 C CA . ASN A 1 222 ? -8.292 5.261 60.164 1.00 70.25 222 ASN A CA 1
ATOM 1795 C C . ASN A 1 222 ? -8.146 3.867 59.537 1.00 70.25 222 ASN A C 1
ATOM 1797 O O . ASN A 1 222 ? -7.036 3.338 59.484 1.00 70.25 222 ASN A O 1
ATOM 1801 N N . GLU A 1 223 ? -9.236 3.258 59.063 1.00 69.56 223 GLU A N 1
ATOM 1802 C CA . GLU A 1 223 ? -9.219 1.905 58.493 1.00 69.56 223 GLU A CA 1
ATOM 1803 C C . GLU A 1 223 ? -8.963 1.904 56.976 1.00 69.56 223 GLU A C 1
ATOM 1805 O O . GLU A 1 223 ? -8.966 0.854 56.328 1.00 69.56 223 GLU A O 1
ATOM 1810 N N . PHE A 1 224 ? -8.709 3.079 56.386 1.00 67.69 224 PHE A N 1
ATOM 1811 C CA . PHE A 1 224 ? -8.384 3.179 54.970 1.00 67.69 224 PHE A CA 1
ATOM 1812 C C . PHE A 1 224 ? -7.024 2.510 54.706 1.00 67.69 224 PHE A C 1
ATOM 1814 O O . PHE A 1 224 ? -6.001 2.964 55.229 1.00 67.69 224 PHE A O 1
ATOM 1821 N N . PRO A 1 225 ? -6.971 1.427 53.912 1.00 69.62 225 PRO A N 1
ATOM 1822 C CA . PRO A 1 225 ? -5.728 0.712 53.680 1.00 69.62 225 PRO A CA 1
ATOM 1823 C C . PRO A 1 225 ? -4.715 1.644 53.014 1.00 69.62 225 PRO A C 1
ATOM 1825 O O . PRO A 1 225 ? -5.015 2.301 52.014 1.00 69.62 225 PRO A O 1
ATOM 1828 N N . LEU A 1 226 ? -3.499 1.685 53.564 1.00 66.00 226 LEU A N 1
ATOM 1829 C CA . LEU A 1 226 ? -2.374 2.391 52.962 1.00 66.00 226 LEU A CA 1
ATOM 1830 C C . LEU A 1 226 ? -2.099 1.769 51.590 1.00 66.00 226 LEU A C 1
ATOM 1832 O O . LEU A 1 226 ? -1.553 0.670 51.485 1.00 66.00 226 LEU A O 1
ATOM 1836 N N . LEU A 1 227 ? -2.507 2.468 50.532 1.00 60.88 227 LEU A N 1
ATOM 1837 C CA . LEU A 1 227 ? -2.224 2.083 49.156 1.00 60.88 227 LEU A CA 1
ATOM 1838 C C . LEU A 1 227 ? -0.740 2.339 48.882 1.00 60.88 227 LEU A C 1
ATOM 1840 O O . LEU A 1 227 ? -0.346 3.408 48.419 1.00 60.88 227 LEU A O 1
ATOM 1844 N N . VAL A 1 228 ? 0.088 1.352 49.214 1.00 67.75 228 VAL A N 1
ATOM 1845 C CA . VAL A 1 228 ? 1.482 1.294 48.778 1.00 67.75 228 VAL A CA 1
ATOM 1846 C C . VAL A 1 228 ? 1.475 0.702 47.371 1.00 67.75 228 VAL A C 1
ATOM 1848 O O . VAL A 1 228 ? 1.256 -0.497 47.193 1.00 67.75 228 VAL A O 1
ATOM 1851 N N . GLY A 1 229 ? 1.631 1.555 46.357 1.00 68.50 229 GLY A N 1
ATOM 1852 C CA . GLY A 1 229 ? 1.754 1.100 44.972 1.00 68.50 229 GLY A CA 1
ATOM 1853 C C . GLY A 1 229 ? 3.025 0.265 44.761 1.00 68.50 229 GLY A C 1
ATOM 1854 O O . GLY A 1 229 ? 3.982 0.377 45.523 1.00 68.50 229 GLY A O 1
ATOM 1855 N N . LYS A 1 230 ? 3.067 -0.544 43.691 1.00 72.00 230 LYS A N 1
ATOM 1856 C CA . LYS A 1 230 ? 4.261 -1.329 43.297 1.00 72.00 230 LYS A CA 1
ATOM 1857 C C . LYS A 1 230 ? 5.502 -0.472 43.012 1.00 72.00 230 LYS A C 1
ATOM 1859 O O . LYS A 1 230 ? 6.608 -0.996 43.050 1.00 72.00 230 LYS A O 1
ATOM 1864 N N . ASP A 1 231 ? 5.301 0.816 42.756 1.00 71.12 231 ASP A N 1
ATOM 1865 C CA . ASP A 1 231 ? 6.354 1.782 42.443 1.00 71.12 231 ASP A CA 1
ATOM 1866 C C . ASP A 1 231 ? 6.812 2.586 43.679 1.00 71.12 231 ASP A C 1
ATOM 1868 O O . ASP A 1 231 ? 7.444 3.630 43.534 1.00 71.12 231 ASP A O 1
ATOM 1872 N N . ASP A 1 232 ? 6.448 2.150 44.893 1.00 71.06 232 ASP A N 1
ATOM 1873 C CA . ASP A 1 232 ? 6.676 2.849 46.171 1.00 71.06 232 ASP A CA 1
ATOM 1874 C C . ASP A 1 232 ? 6.006 4.236 46.280 1.00 71.06 232 ASP A C 1
ATOM 1876 O O . ASP A 1 232 ? 6.282 5.012 47.199 1.00 71.06 232 ASP A O 1
ATOM 1880 N N . TRP A 1 233 ? 5.069 4.560 45.383 1.00 74.25 233 TRP A N 1
ATOM 1881 C CA . TRP A 1 233 ? 4.234 5.755 45.519 1.00 74.25 233 TRP A CA 1
ATOM 1882 C C . TRP A 1 233 ? 3.200 5.516 46.624 1.00 74.25 233 TRP A C 1
ATOM 1884 O O . TRP A 1 233 ? 2.348 4.632 46.512 1.00 74.25 233 TRP A O 1
ATOM 1894 N N . GLN A 1 234 ? 3.287 6.303 47.699 1.00 70.38 234 GLN A N 1
ATOM 1895 C CA . GLN A 1 234 ? 2.343 6.287 48.816 1.00 70.38 234 GLN A CA 1
ATOM 1896 C C . GLN A 1 234 ? 1.442 7.520 48.757 1.00 70.38 234 GLN A C 1
ATOM 1898 O O . GLN A 1 234 ? 1.919 8.657 48.739 1.00 70.38 234 GLN A O 1
ATOM 1903 N N . VAL A 1 235 ? 0.127 7.300 48.769 1.00 66.94 235 VAL A N 1
ATOM 1904 C CA . VAL A 1 235 ? -0.842 8.380 48.976 1.00 66.94 235 VAL A CA 1
ATOM 1905 C C . VAL A 1 235 ? -0.886 8.673 50.473 1.00 66.94 235 VAL A C 1
ATOM 1907 O O . VAL A 1 235 ? -1.473 7.917 51.241 1.00 66.94 235 VAL A O 1
ATOM 1910 N N . VAL A 1 236 ? -0.220 9.750 50.892 1.00 69.44 236 VAL A N 1
ATOM 1911 C CA . VAL A 1 236 ? -0.189 10.180 52.296 1.00 69.44 236 VAL A CA 1
ATOM 1912 C C . VAL A 1 236 ? -1.564 10.747 52.676 1.00 69.44 236 VAL A C 1
ATOM 1914 O O . VAL A 1 236 ? -2.009 11.713 52.045 1.00 69.44 236 VAL A O 1
ATOM 1917 N N . PRO A 1 237 ? -2.248 10.188 53.691 1.00 66.88 237 PRO A N 1
ATOM 1918 C CA . PRO A 1 237 ? -3.516 10.722 54.165 1.00 66.88 237 PRO A CA 1
ATOM 1919 C C . PRO A 1 237 ? -3.410 12.188 54.598 1.00 66.88 237 PRO A C 1
ATOM 1921 O O . PRO A 1 237 ? -2.430 12.601 55.220 1.00 66.88 237 PRO A O 1
ATOM 1924 N N . ARG A 1 238 ? -4.445 12.981 54.294 1.00 65.25 238 ARG A N 1
ATOM 1925 C CA . ARG A 1 238 ? -4.455 14.433 54.550 1.00 65.25 238 ARG A CA 1
ATOM 1926 C C . ARG A 1 238 ? -4.206 14.807 56.012 1.00 65.25 238 ARG A C 1
ATOM 1928 O O . ARG A 1 238 ? -3.534 15.802 56.249 1.00 65.25 238 ARG A O 1
ATOM 1935 N N . TYR A 1 239 ? -4.662 14.002 56.971 1.00 69.38 239 TYR A N 1
ATOM 1936 C CA . TYR A 1 239 ? -4.468 14.298 58.394 1.00 69.38 239 TYR A CA 1
ATOM 1937 C C . TYR A 1 239 ? -2.981 14.363 58.793 1.00 69.38 239 TYR A C 1
ATOM 1939 O O . TYR A 1 239 ? -2.607 15.184 59.625 1.00 69.38 239 TYR A O 1
ATOM 1947 N N . ILE A 1 240 ? -2.108 13.594 58.127 1.00 68.56 240 ILE A N 1
ATOM 1948 C CA . ILE A 1 240 ? -0.653 13.617 58.367 1.00 68.56 240 ILE A CA 1
ATOM 1949 C C . ILE A 1 240 ? -0.033 14.945 57.899 1.00 68.56 240 ILE A C 1
ATOM 1951 O O . ILE A 1 240 ? 0.952 15.415 58.466 1.00 68.56 240 ILE A O 1
ATOM 1955 N N . LEU A 1 241 ? -0.605 15.578 56.870 1.00 68.81 241 LEU A N 1
ATOM 1956 C CA . LEU A 1 241 ? -0.138 16.875 56.369 1.00 68.81 241 LEU A CA 1
ATOM 1957 C C . LEU A 1 241 ? -0.549 18.038 57.284 1.00 68.81 241 LEU A C 1
ATOM 1959 O O . LEU A 1 241 ? 0.158 19.048 57.333 1.00 68.81 241 LEU A O 1
ATOM 1963 N N . ASP A 1 242 ? -1.657 17.899 58.011 1.00 67.50 242 ASP A N 1
ATOM 1964 C CA . ASP A 1 242 ? -2.208 18.966 58.848 1.00 67.50 242 ASP A CA 1
ATOM 1965 C C . ASP A 1 242 ? -1.587 19.008 60.259 1.00 67.50 242 ASP A C 1
ATOM 1967 O O . ASP A 1 242 ? -1.424 20.096 60.819 1.00 67.50 242 ASP A O 1
ATOM 1971 N N . GLU A 1 243 ? -1.123 17.875 60.803 1.00 65.12 243 GLU A N 1
ATOM 1972 C CA . GLU A 1 243 ? -0.447 17.820 62.115 1.00 65.12 243 GLU A CA 1
ATOM 1973 C C . GLU A 1 243 ? 0.923 18.531 62.141 1.00 65.12 243 GLU A C 1
ATOM 1975 O O . GLU A 1 243 ? 1.406 18.931 63.199 1.00 65.12 243 GLU A O 1
ATOM 1980 N N . GLY A 1 244 ? 1.541 18.775 60.980 1.00 57.91 244 GLY A N 1
ATOM 1981 C CA . GLY A 1 244 ? 2.848 19.438 60.881 1.00 57.91 244 GLY A CA 1
ATOM 1982 C C . GLY A 1 244 ? 2.824 20.973 60.891 1.00 57.91 244 GLY A C 1
ATOM 1983 O O . GLY A 1 244 ? 3.888 21.592 60.847 1.00 57.91 244 GLY A O 1
ATOM 1984 N N . ARG A 1 245 ? 1.648 21.620 60.900 1.00 54.38 245 ARG A N 1
ATOM 1985 C CA . ARG A 1 245 ? 1.535 23.076 60.668 1.00 54.38 245 ARG A CA 1
ATOM 1986 C C . ARG A 1 245 ? 1.430 23.960 61.909 1.00 54.38 245 ARG A C 1
ATOM 1988 O O . ARG A 1 245 ? 1.412 25.178 61.738 1.00 54.38 245 ARG A O 1
ATOM 1995 N N . GLN A 1 246 ? 1.361 23.415 63.124 1.00 57.72 246 GLN A N 1
ATOM 1996 C CA . GLN A 1 246 ? 1.024 24.250 64.286 1.00 57.72 246 GLN A CA 1
ATOM 1997 C C . GLN A 1 246 ? 2.177 25.047 64.921 1.00 57.72 246 GLN A C 1
ATOM 1999 O O . GLN A 1 246 ? 1.864 26.045 65.555 1.00 57.72 246 GLN A O 1
ATOM 2004 N N . ASP A 1 247 ? 3.466 24.761 64.668 1.00 59.09 247 ASP A N 1
ATOM 2005 C CA . ASP A 1 247 ? 4.550 25.438 65.424 1.00 59.09 247 ASP A CA 1
ATOM 2006 C C . ASP A 1 247 ? 5.768 25.971 64.630 1.00 59.09 247 ASP A C 1
ATOM 2008 O O . ASP A 1 247 ? 6.754 26.395 65.235 1.00 59.09 247 ASP A O 1
ATOM 2012 N N . ALA A 1 248 ? 5.748 26.033 63.292 1.00 55.78 248 ALA A N 1
ATOM 2013 C CA . ALA A 1 248 ? 6.932 26.466 62.531 1.00 55.78 248 ALA A CA 1
ATOM 2014 C C . ALA A 1 248 ? 6.664 27.577 61.498 1.00 55.78 248 ALA A C 1
ATOM 2016 O O . ALA A 1 248 ? 6.194 27.344 60.389 1.00 55.78 248 ALA A O 1
ATOM 2017 N N . SER A 1 249 ? 7.009 28.797 61.924 1.00 59.53 249 SER A N 1
ATOM 2018 C CA . SER A 1 249 ? 7.661 29.910 61.205 1.00 59.53 249 SER A CA 1
ATOM 2019 C C . SER A 1 249 ? 7.839 29.814 59.666 1.00 59.53 249 SER A C 1
ATOM 2021 O O . SER A 1 249 ? 8.319 28.803 59.151 1.00 59.53 249 SER A O 1
ATOM 2023 N N . PRO A 1 250 ? 7.572 30.901 58.908 1.00 58.12 250 PRO A N 1
ATOM 2024 C CA . PRO A 1 250 ? 7.561 30.888 57.450 1.00 58.12 250 PRO A CA 1
ATOM 2025 C C . PRO A 1 250 ? 8.974 30.954 56.851 1.00 58.12 250 PRO A C 1
ATOM 2027 O O . PRO A 1 250 ? 9.617 32.003 56.856 1.00 58.12 250 PRO A O 1
ATOM 2030 N N . SER A 1 251 ? 9.429 29.874 56.216 1.00 52.53 251 SER A N 1
ATOM 2031 C CA . SER A 1 251 ? 10.405 29.986 55.124 1.00 52.53 251 SER A CA 1
ATOM 2032 C C . SER A 1 251 ? 10.235 28.838 54.123 1.00 52.53 251 SER A C 1
ATOM 2034 O O . SER A 1 251 ? 10.205 27.683 54.552 1.00 52.53 251 SER A O 1
ATOM 2036 N N . PRO A 1 252 ? 10.135 29.103 52.808 1.00 58.22 252 PRO A N 1
ATOM 2037 C CA . PRO A 1 252 ? 10.118 28.047 51.809 1.00 58.22 252 PRO A CA 1
ATOM 2038 C C . PRO A 1 252 ? 11.520 27.839 51.217 1.00 58.22 252 PRO A C 1
ATOM 2040 O O . PRO A 1 252 ? 12.098 28.791 50.689 1.00 58.22 252 PRO A O 1
ATOM 2043 N N . PRO A 1 253 ? 12.046 26.605 51.155 1.00 48.88 253 PRO A N 1
ATOM 2044 C CA . PRO A 1 253 ? 12.970 26.239 50.102 1.00 48.88 253 PRO A CA 1
ATOM 2045 C C . PRO A 1 253 ? 12.199 25.492 49.013 1.00 48.88 253 PRO A C 1
ATOM 2047 O O . PRO A 1 253 ? 11.855 24.318 49.120 1.00 48.88 253 PRO A O 1
ATOM 2050 N N . SER A 1 254 ? 11.930 26.227 47.939 1.00 59.12 254 SER A N 1
ATOM 2051 C CA . SER A 1 254 ? 11.562 25.696 46.633 1.00 59.12 254 SER A CA 1
ATOM 2052 C C . SER A 1 254 ? 12.749 24.915 46.057 1.00 59.12 254 SER A C 1
ATOM 2054 O O . SER A 1 254 ? 13.661 25.512 45.487 1.00 59.12 254 SER A O 1
ATOM 2056 N N . SER A 1 255 ? 12.748 23.586 46.174 1.00 54.62 255 SER A N 1
ATOM 2057 C CA . SER A 1 255 ? 13.698 22.727 45.454 1.00 54.62 255 SER A CA 1
ATOM 2058 C C . SER A 1 255 ? 13.025 21.459 44.916 1.00 54.62 255 SER A C 1
ATOM 2060 O O . SER A 1 255 ? 13.342 20.350 45.333 1.00 54.62 255 SER A O 1
ATOM 2062 N N . TYR A 1 256 ? 12.104 21.624 43.961 1.00 47.09 256 TYR A N 1
ATOM 2063 C CA . TYR A 1 256 ? 11.502 20.526 43.180 1.00 47.09 256 TYR A CA 1
ATOM 2064 C C . TYR A 1 256 ? 12.053 20.435 41.749 1.00 47.09 256 TYR A C 1
ATOM 2066 O O . TYR A 1 256 ? 11.378 19.968 40.839 1.00 47.09 256 TYR A O 1
ATOM 2074 N N . LEU A 1 257 ? 13.292 20.872 41.515 1.00 54.16 257 LEU A N 1
ATOM 2075 C CA . LEU A 1 257 ? 13.939 20.709 40.213 1.00 54.16 257 LEU A CA 1
ATOM 2076 C C . LEU A 1 257 ? 15.323 20.103 40.389 1.00 54.16 257 LEU A C 1
ATOM 2078 O O . LEU A 1 257 ? 16.304 20.788 40.670 1.00 54.16 257 LEU A O 1
ATOM 2082 N N . SER A 1 258 ? 15.409 18.787 40.225 1.00 50.00 258 SER A N 1
ATOM 2083 C CA . SER A 1 258 ? 16.678 18.100 40.022 1.00 50.00 258 SER A CA 1
ATOM 2084 C C . SER A 1 258 ? 16.493 16.841 39.184 1.00 50.00 258 SER A C 1
ATOM 2086 O O . SER A 1 258 ? 15.737 15.950 39.552 1.00 50.00 258 SER A O 1
ATOM 2088 N N . LYS A 1 259 ? 17.319 16.780 38.128 1.00 46.88 259 LYS A N 1
ATOM 2089 C CA . LYS A 1 259 ? 17.709 15.630 37.291 1.00 46.88 259 LYS A CA 1
ATOM 2090 C C . LYS A 1 259 ? 16.858 15.342 36.049 1.00 46.88 259 LYS A C 1
ATOM 2092 O O . LYS A 1 259 ? 16.154 14.346 35.977 1.00 46.88 259 LYS A O 1
ATOM 2097 N N . VAL A 1 260 ? 17.119 16.113 34.990 1.00 46.66 260 VAL A N 1
ATOM 2098 C CA . VAL A 1 260 ? 17.114 15.566 33.624 1.00 46.66 260 VAL A CA 1
ATOM 2099 C C . VAL A 1 260 ? 18.525 15.049 33.332 1.00 46.66 260 VAL A C 1
ATOM 2101 O O . VAL A 1 260 ? 19.497 15.803 33.326 1.00 46.66 260 VAL A O 1
ATOM 2104 N N . LYS A 1 261 ? 18.640 13.731 33.176 1.00 61.81 261 LYS A N 1
ATOM 2105 C CA . LYS A 1 261 ? 19.874 12.998 32.882 1.00 61.81 261 LYS A CA 1
ATOM 2106 C C . LYS A 1 261 ? 20.087 13.012 31.367 1.00 61.81 261 LYS A C 1
ATOM 2108 O O . LYS A 1 261 ? 19.386 12.316 30.643 1.00 61.81 261 LYS A O 1
ATOM 2113 N N . ALA A 1 262 ? 21.036 13.818 30.898 1.00 52.31 262 ALA A N 1
ATOM 2114 C CA . ALA A 1 262 ? 21.462 13.840 29.503 1.00 52.31 262 ALA A CA 1
ATOM 2115 C C . ALA A 1 262 ? 22.210 12.543 29.155 1.00 52.31 262 ALA A C 1
ATOM 2117 O O . ALA A 1 262 ? 23.221 12.213 29.776 1.00 52.31 262 ALA A O 1
ATOM 2118 N N . GLY A 1 263 ? 21.705 11.812 28.163 1.00 52.31 263 GLY A N 1
ATOM 2119 C CA . GLY A 1 263 ? 22.350 10.641 27.584 1.00 52.31 263 GLY A CA 1
ATOM 2120 C C . GLY A 1 263 ? 22.315 10.730 26.065 1.00 52.31 263 GLY A C 1
ATOM 2121 O O . GLY A 1 263 ? 21.343 10.320 25.449 1.00 52.31 263 GLY A O 1
ATOM 2122 N N . THR A 1 264 ? 23.379 11.254 25.461 1.00 53.19 264 THR A N 1
ATOM 2123 C CA . THR A 1 264 ? 23.628 11.146 24.018 1.00 53.19 264 THR A CA 1
ATOM 2124 C C . THR A 1 264 ? 25.054 10.650 23.821 1.00 53.19 264 THR A C 1
ATOM 2126 O O . THR A 1 264 ? 26.007 11.424 23.892 1.00 53.19 264 THR A O 1
ATOM 2129 N N . SER A 1 265 ? 25.216 9.341 23.616 1.00 56.31 265 SER A N 1
ATOM 2130 C CA . SER A 1 265 ? 26.476 8.761 23.154 1.00 56.31 265 SER A CA 1
ATOM 2131 C C . SER A 1 265 ? 26.487 8.759 21.626 1.00 56.31 265 SER A C 1
ATOM 2133 O O . SER A 1 265 ? 25.847 7.915 20.999 1.00 56.31 265 SER A O 1
ATOM 2135 N N . SER A 1 266 ? 27.211 9.707 21.038 1.00 56.41 266 SER A N 1
ATOM 2136 C CA . SER A 1 266 ? 27.557 9.701 19.618 1.00 56.41 266 SER A CA 1
ATOM 2137 C C . SER A 1 266 ? 28.733 8.743 19.402 1.00 56.41 266 SER A C 1
ATOM 2139 O O . SER A 1 266 ? 29.760 8.871 20.069 1.00 56.41 266 SER A O 1
ATOM 2141 N N . LYS A 1 267 ? 28.581 7.757 18.513 1.00 63.56 267 LYS A N 1
ATOM 2142 C CA . LYS A 1 267 ? 29.680 6.914 18.022 1.00 63.56 267 LYS A CA 1
ATOM 2143 C C . LYS A 1 267 ? 30.000 7.344 16.596 1.00 63.56 267 LYS A C 1
ATOM 2145 O O . LYS A 1 267 ? 29.264 7.018 15.671 1.00 63.56 267 LYS A O 1
ATOM 2150 N N . GLU A 1 268 ? 31.103 8.067 16.443 1.00 61.31 268 GLU A N 1
ATOM 2151 C CA . GLU A 1 268 ? 31.730 8.350 15.154 1.00 61.31 268 GLU A CA 1
ATOM 2152 C C . GLU A 1 268 ? 32.423 7.083 14.631 1.00 61.31 268 GLU A C 1
ATOM 2154 O O . GLU A 1 268 ? 33.242 6.470 15.318 1.00 61.31 268 GLU A O 1
ATOM 2159 N N . GLY A 1 269 ? 32.057 6.669 13.417 1.00 65.81 269 GLY A N 1
ATOM 2160 C CA . GLY A 1 269 ? 32.693 5.581 12.684 1.00 65.81 269 GLY A CA 1
ATOM 2161 C C . GLY A 1 269 ? 33.881 6.098 11.878 1.00 65.81 269 GLY A C 1
ATOM 2162 O O . GLY A 1 269 ? 33.734 6.949 11.007 1.00 65.81 269 GLY A O 1
ATOM 2163 N N . THR A 1 270 ? 35.058 5.567 12.192 1.00 67.88 270 THR A N 1
ATOM 2164 C CA . THR A 1 270 ? 36.344 5.814 11.539 1.00 67.88 270 THR A CA 1
ATOM 2165 C C . THR A 1 270 ? 36.381 5.237 10.122 1.00 67.88 270 THR A C 1
ATOM 2167 O O . THR A 1 270 ? 36.306 4.024 9.936 1.00 67.88 270 THR A O 1
ATOM 2170 N N . THR A 1 271 ? 36.569 6.103 9.129 1.00 63.59 271 THR A N 1
ATOM 2171 C CA . THR A 1 271 ? 36.953 5.733 7.762 1.00 63.59 271 THR A CA 1
ATOM 2172 C C . THR A 1 271 ? 38.467 5.528 7.715 1.00 63.59 271 THR A C 1
ATOM 2174 O O . THR A 1 271 ? 39.219 6.445 8.045 1.00 63.59 271 THR A O 1
ATOM 2177 N N . ALA A 1 272 ? 38.923 4.345 7.306 1.00 64.19 272 ALA A N 1
ATOM 2178 C CA . ALA A 1 272 ? 40.323 4.080 6.989 1.00 64.19 272 ALA A CA 1
ATOM 2179 C C . ALA A 1 272 ? 40.462 3.671 5.513 1.00 64.19 272 ALA A C 1
ATOM 2181 O O . ALA A 1 272 ? 39.652 2.896 5.007 1.00 64.19 272 ALA A O 1
ATOM 2182 N N . LEU A 1 273 ? 41.482 4.291 4.912 1.00 61.22 273 LEU A N 1
ATOM 2183 C CA . LEU A 1 273 ? 42.060 4.240 3.561 1.00 61.22 273 LEU A CA 1
ATOM 2184 C C . LEU A 1 273 ? 41.900 2.944 2.753 1.00 61.22 273 LEU A C 1
ATOM 2186 O O . LEU A 1 273 ? 42.206 1.858 3.292 1.00 61.22 273 LEU A O 1
#

Secondary structure (DSSP, 8-state):
-----------------TT------------S----------PPP------------------------HHHHHHHHHHHHHHHHHT------------PPP-TTS-GGGSGGGSTT--HHHHHHHHHHHHHHHHHHHHHHHHHHHHHHHHHHHHHHHHHHHHHHHHHHH-TTS-HHHHHHHHHHTTT-HHHHHHHHHHHHHHHTTS-------------GGGS---B-TTS-B---HHHHHTTSSS--------------------PPPP--

InterPro domains:
  IPR003892 Ubiquitin system component CUE [PS51140] (159-202)
  IPR009060 UBA-like superfamily [SSF46934] (152-201)